Protein 2YV2 (pdb70)

Nearest PDB structures (foldseek):
  2yv2-assembly1_A  TM=1.004E+00  e=3.523E-55  Aeropyrum pernix K1
  1jkj-assembly1_A  TM=9.710E-01  e=5.404E-35  Escherichia coli
  6pfn-assembly2_C  TM=9.730E-01  e=7.163E-35  Francisella tularensis subsp. tularensis SCHU S4
  2nu8-assembly1_A  TM=9.703E-01  e=2.951E-33  Escherichia coli
  2nu7-assembly1_A  TM=9.705E-01  e=4.899E-33  Escherichia coli

Radius of gyration: 18.07 Å; Cα contacts (8 Å, |Δi|>4): 653; chains: 1; bounding box: 33×56×40 Å

B-factor: mean 27.24, std 9.96, range [10.38, 66.57]

CATH classification: 3.40.50.720 (+1 more: 3.40.50.261)

InterPro domains:
  IPR003781 CoA-binding [PF02629] (6-100)
  IPR003781 CoA-binding [SM00881] (4-101)
  IPR005810 Succinyl-CoA ligase, alpha subunit [MF_01988] (1-290)
  IPR005810 Succinyl-CoA ligase, alpha subunit [PIRSF001553] (1-291)
  IPR005810 Succinyl-CoA ligase, alpha subunit [TIGR01019] (4-290)
  IPR005811 ATP-citrate synthase/succinyl-CoA ligase, C-terminal domain [PF00549] (152-273)
  IPR016102 Succinyl-CoA synthetase-like [G3DSA:3.40.50.261] (122-292)
  IPR016102 Succinyl-CoA synthetase-like [SSF52210] (124-288)
  IPR017440 ATP-citrate lyase/succinyl-CoA ligase, active site [PS00399] (238-251)
  IPR033847 ATP-citrate lyase/succinyl-CoA ligase, conserved site [PS01216] (153-182)
  IPR036291 NAD(P)-binding domain superfamily [SSF51735] (1-123)

Foldseek 3Di:
DDFQLAEEEEEPCVDPVNLVVLVLQVVQPAHDAAYEDAPQAPHARPNHHYHNAPLVSCVVPVSHQEYEYPDEQVCQLVNLVRCLVSPRAEYEACYDDHPPVSQVVSLVVSVVSNHFYADYNWQAKDAQPGGTRGNDRNPLADHAAEEEEEQDRVLLSVLRSLLVVVVHHYGMYGHRYNDLDGTQALQNVLLVSQPDPRHQEYEYEEEAHDCRLLVNLVCLLVVSHPHAYEYEYPDVVRDPVVSVVSNVVSVHHYDPDSNCRNVVVVVSD

Organism: Aeropyrum pernix (strain ATCC 700893 / DSM 11879 / JCM 9820 / NBRC 100138 / K1) (NCBI:txid272557)

Sequence (269 aa):
LVDSETRVLVQGITGREGSFHAKAMLEYGTKVVAGVTPGKGGSEVHGVPVYDSVKEALAEHPEINTSIVFVPAPFAPDAVYEAVDAGIRLVVVITEGIPVHDTMRFVNYARQKGATIIGPNCPGAITPGQAKVGIMPGHIFKEGGVAVVSRSGTLTYEISYMLTRQGIGQSTVIGIGGDPIVGLSFTEALKLFQEDPQTEALVLIGEIGGDMEERAAEMIKKGEFTKPVIAYIAGRTGTYEGKVKALREAGVEVAETPFEVPELVRKAL

Solvent-accessible surface area: 11659 Å² total; per-residue (Å²): 90,4,65,63,131,6,62,0,0,0,4,11,0,48,32,224,109,0,23,132,28,0,95,25,0,63,130,64,39,3,105,11,25,0,0,5,24,108,71,105,34,79,45,119,20,94,52,4,40,2,22,58,24,0,163,80,0,34,88,118,35,107,81,11,56,4,0,0,0,16,22,85,22,112,128,0,19,101,10,0,63,61,0,9,99,37,46,5,164,10,0,0,0,20,15,127,56,8,80,58,123,41,1,64,118,0,8,80,52,1,134,125,112,53,12,39,5,0,0,0,43,8,10,0,0,0,8,2,54,74,2,7,0,0,52,0,49,18,149,15,14,87,91,21,20,1,0,0,1,1,27,15,29,94,18,0,62,89,0,0,91,34,0,27,168,96,47,12,6,0,2,14,0,2,0,0,2,31,23,105,60,17,7,11,22,2,26,57,0,1,105,76,10,42,139,36,132,75,2,111,0,1,0,0,0,0,46,96,29,52,53,28,0,30,138,0,0,92,9,20,96,145,46,70,6,103,44,54,10,0,0,25,2,25,52,196,131,16,74,28,124,26,0,14,151,15,0,114,112,17,66,6,101,15,1,74,40,18,160,71,0,11,87,33,0,104,162,39,101

Structure (mmCIF, N/CA/C/O backbone):
data_2YV2
#
_entry.id   2YV2
#
_cell.length_a   59.542
_cell.length_b   137.183
_cell.length_c   74.867
_cell.angle_alpha   90.00
_cell.angle_beta   90.00
_cell.angle_gamma   90.00
#
_symmetry.space_group_name_H-M   'C 2 2 21'
#
loop_
_entity.id
_entity.type
_entity.pdbx_description
1 polymer 'Succinyl-CoA synthetase alpha chain'
2 water water
#
loop_
_atom_site.group_PDB
_atom_site.id
_atom_site.type_symbol
_atom_site.label_atom_id
_atom_site.label_alt_id
_atom_site.label_comp_id
_atom_site.label_asym_id
_atom_site.label_entity_id
_atom_site.label_seq_id
_atom_site.pdbx_PDB_ins_code
_atom_site.Cartn_x
_atom_site.Cartn_y
_atom_site.Cartn_z
_atom_site.occupancy
_atom_site.B_iso_or_equiv
_atom_site.auth_seq_id
_atom_site.auth_comp_id
_atom_site.auth_asym_id
_atom_site.auth_atom_id
_atom_site.pdbx_PDB_model_num
ATOM 1 N N . LEU A 1 9 ? 2.187 40.971 31.814 1.00 42.72 9 LEU A N 1
ATOM 2 C CA . LEU A 1 9 ? 2.718 39.804 31.050 1.00 41.41 9 LEU A CA 1
ATOM 3 C C . LEU A 1 9 ? 2.916 38.607 31.988 1.00 40.86 9 LEU A C 1
ATOM 4 O O . LEU A 1 9 ? 2.958 37.455 31.540 1.00 40.48 9 LEU A O 1
ATOM 9 N N . VAL A 1 10 ? 3.027 38.892 33.286 1.00 36.51 10 VAL A N 1
ATOM 10 C CA . VAL A 1 10 ? 3.253 37.867 34.303 1.00 32.03 10 VAL A CA 1
ATOM 11 C C . VAL A 1 10 ? 2.200 37.908 35.425 1.00 30.14 10 VAL A C 1
ATOM 12 O O . VAL A 1 10 ? 2.036 38.930 36.093 1.00 26.53 10 VAL A O 1
ATOM 16 N N . ASP A 1 11 ? 1.486 36.797 35.618 1.00 25.56 11 ASP A N 1
ATOM 17 C CA . ASP A 1 11 ? 0.449 36.726 36.646 1.00 24.75 11 ASP A CA 1
ATOM 18 C C . ASP A 1 11 ? 0.119 35.295 37.059 1.00 23.04 11 ASP A C 1
ATOM 19 O O . ASP A 1 11 ? 0.914 34.380 36.849 1.00 21.26 11 ASP A O 1
ATOM 24 N N . SER A 1 12 ? -1.065 35.104 37.633 1.00 22.32 12 SER A N 1
ATOM 25 C CA . SER A 1 12 ? -1.482 33.783 38.098 1.00 23.10 12 SER A CA 1
ATOM 26 C C . SER A 1 12 ? -1.711 32.760 36.988 1.00 21.67 12 SER A C 1
ATOM 27 O O . SER A 1 12 ? -1.767 31.566 37.262 1.00 20.45 12 SER A O 1
ATOM 30 N N . GLU A 1 13 ? -1.864 33.223 35.751 1.00 20.61 13 GLU A N 1
ATOM 31 C CA . GLU A 1 13 ? -2.075 32.308 34.633 1.00 22.98 13 GLU A CA 1
ATOM 32 C C . GLU A 1 13 ? -0.760 31.905 33.982 1.00 22.14 13 GLU A C 1
ATOM 33 O O . GLU A 1 13 ? -0.737 31.126 33.030 1.00 23.57 13 GLU A O 1
ATOM 39 N N . THR A 1 14 ? 0.340 32.432 34.503 1.00 21.33 14 THR A N 1
ATOM 40 C CA . THR A 1 14 ? 1.654 32.110 33.968 1.00 19.33 14 THR A CA 1
ATOM 41 C C . THR A 1 14 ? 1.972 30.624 34.174 1.00 18.94 14 THR A C 1
ATOM 42 O O . THR A 1 14 ? 1.809 30.089 35.269 1.00 19.62 14 THR A O 1
ATOM 46 N N . ARG A 1 15 ? 2.395 29.963 33.102 1.00 17.95 15 ARG A N 1
ATOM 47 C CA . ARG A 1 15 ? 2.762 28.551 33.143 1.00 18.49 15 ARG A CA 1
ATOM 48 C C . ARG A 1 15 ? 4.150 28.468 32.506 1.00 17.91 15 ARG A C 1
ATOM 49 O O . ARG A 1 15 ? 4.300 28.496 31.289 1.00 18.97 15 ARG A O 1
ATOM 57 N N . VAL A 1 16 ? 5.160 28.343 33.355 1.00 19.93 16 VAL A N 1
ATOM 58 C CA . VAL A 1 16 ? 6.559 28.350 32.933 1.00 18.12 16 VAL A CA 1
ATOM 59 C C . VAL A 1 16 ? 7.272 27.067 32.520 1.00 18.92 16 VAL A C 1
ATOM 60 O O . VAL A 1 16 ? 7.160 26.023 33.173 1.00 17.55 16 VAL A O 1
ATOM 64 N N . LEU A 1 17 ? 8.019 27.176 31.424 1.00 18.20 17 LEU A N 1
ATOM 65 C CA . LEU A 1 17 ? 8.863 26.091 30.922 1.00 17.46 17 LEU A CA 1
ATOM 66 C C . LEU A 1 17 ? 10.274 26.639 31.165 1.00 15.82 17 LEU A C 1
ATOM 67 O O . LEU A 1 17 ? 10.564 27.766 30.785 1.00 14.57 17 LEU A O 1
ATOM 72 N N . VAL A 1 18 ? 11.136 25.866 31.808 1.00 14.05 18 VAL A N 1
ATOM 73 C CA . VAL A 1 18 ? 12.494 26.328 32.060 1.00 15.55 18 VAL A CA 1
ATOM 74 C C . VAL A 1 18 ? 13.471 25.629 31.121 1.00 16.24 18 VAL A C 1
ATOM 75 O O . VAL A 1 18 ? 13.681 24.415 31.213 1.00 15.67 18 VAL A O 1
ATOM 79 N N . GLN A 1 19 ? 14.065 26.390 30.209 1.00 16.04 19 GLN A N 1
ATOM 80 C CA . GLN A 1 19 ? 15.039 25.811 29.283 1.00 17.15 19 GLN A CA 1
ATOM 81 C C . GLN A 1 19 ? 16.429 25.883 29.911 1.00 16.76 19 GLN A C 1
ATOM 82 O O . GLN A 1 19 ? 16.946 26.971 30.149 1.00 16.02 19 GLN A O 1
ATOM 88 N N . GLY A 1 20 ? 17.019 24.717 30.176 1.00 17.31 20 GLY A N 1
ATOM 89 C CA . GLY A 1 20 ? 18.327 24.641 30.819 1.00 14.34 20 GLY A CA 1
ATOM 90 C C . GLY A 1 20 ? 18.110 24.351 32.310 1.00 15.94 20 GLY A C 1
ATOM 91 O O . GLY A 1 20 ? 18.892 24.741 33.182 1.00 14.55 20 GLY A O 1
ATOM 92 N N . ILE A 1 21 ? 17.042 23.625 32.595 1.00 15.57 21 ILE A N 1
ATOM 93 C CA . ILE A 1 21 ? 16.662 23.312 33.961 1.00 17.36 21 ILE A CA 1
ATOM 94 C C . ILE A 1 21 ? 17.604 22.435 34.791 1.00 18.92 21 ILE A C 1
ATOM 95 O O . ILE A 1 21 ? 17.676 22.583 36.012 1.00 18.57 21 ILE A O 1
ATOM 100 N N . THR A 1 22 ? 18.324 21.520 34.153 1.00 20.49 22 THR A N 1
ATOM 101 C CA . THR A 1 22 ? 19.226 20.651 34.905 1.00 20.92 22 THR A CA 1
ATOM 102 C C . THR A 1 22 ? 20.516 21.370 35.289 1.00 20.92 22 THR A C 1
ATOM 103 O O . THR A 1 22 ? 21.300 20.870 36.097 1.00 21.86 22 THR A O 1
ATOM 107 N N . GLY A 1 23 ? 20.729 22.549 34.719 1.00 21.14 23 GLY A N 1
ATOM 108 C CA . GLY A 1 23 ? 21.936 23.301 35.019 1.00 20.95 23 GLY A CA 1
ATOM 109 C C . GLY A 1 23 ? 21.903 23.903 36.410 1.00 19.29 23 GLY A C 1
ATOM 110 O O . GLY A 1 23 ? 20.878 23.848 37.083 1.00 18.01 23 GLY A O 1
ATOM 111 N N . ARG A 1 24 ? 23.025 24.477 36.834 1.00 18.03 24 ARG A N 1
ATOM 112 C CA . ARG A 1 24 ? 23.131 25.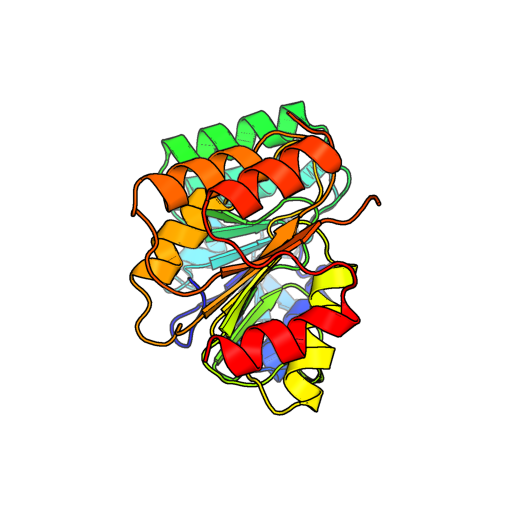090 38.147 1.00 19.97 24 ARG A CA 1
ATOM 113 C C . ARG A 1 24 ? 22.071 26.149 38.355 1.00 20.74 24 ARG A C 1
ATOM 114 O O . ARG A 1 24 ? 21.304 26.079 39.306 1.00 20.75 24 ARG A O 1
ATOM 122 N N . GLU A 1 25 ? 22.039 27.132 37.458 1.00 21.14 25 GLU A N 1
ATOM 123 C CA . GLU A 1 25 ? 21.102 28.244 37.557 1.00 22.15 25 GLU A CA 1
ATOM 124 C C . GLU A 1 25 ? 19.673 27.827 37.247 1.00 20.71 25 GLU A C 1
ATOM 125 O O . GLU A 1 25 ? 18.740 28.217 37.949 1.00 20.04 25 GLU A O 1
ATOM 131 N N . GLY A 1 26 ? 19.513 27.031 36.197 1.00 19.07 26 GLY A N 1
ATOM 132 C CA . GLY A 1 26 ? 18.194 26.567 35.815 1.00 18.08 26 GLY A CA 1
ATOM 133 C C . GLY A 1 26 ? 17.483 25.820 36.930 1.00 18.99 26 GLY A C 1
ATOM 134 O O . GLY A 1 26 ? 16.298 26.048 37.152 1.00 20.88 26 GLY A O 1
ATOM 135 N N . SER A 1 27 ? 18.198 24.936 37.631 1.00 17.44 27 SER A N 1
ATOM 136 C CA . SER A 1 27 ? 17.610 24.160 38.723 1.00 16.82 27 SER A CA 1
ATOM 137 C C . SER A 1 27 ? 17.352 25.005 39.970 1.00 16.69 27 SER A C 1
ATOM 138 O O . SER A 1 27 ? 16.329 24.839 40.635 1.00 18.84 27 SER A O 1
ATOM 141 N N . PHE A 1 28 ? 18.278 25.904 40.283 1.00 15.57 28 PHE A N 1
ATOM 142 C CA . PHE A 1 28 ? 18.138 26.777 41.439 1.00 17.14 28 PHE A CA 1
ATOM 143 C C . PHE A 1 28 ? 16.919 27.678 41.289 1.00 16.92 28 PHE A C 1
ATOM 144 O O . PHE A 1 28 ? 16.076 27.765 42.188 1.00 15.14 28 PHE A O 1
ATOM 152 N N . HIS A 1 29 ? 16.808 28.346 40.149 1.00 16.56 29 HIS A N 1
ATOM 153 C CA . HIS A 1 29 ? 15.683 29.249 39.960 1.00 16.59 29 HIS A CA 1
ATOM 154 C C . HIS A 1 29 ? 14.354 28.559 39.704 1.00 16.09 29 HIS A C 1
ATOM 155 O O . HIS A 1 29 ? 13.295 29.125 39.982 1.00 16.98 29 HIS A O 1
ATOM 162 N N . ALA A 1 30 ? 14.398 27.331 39.198 1.00 16.81 30 ALA A N 1
ATOM 163 C CA . ALA A 1 30 ? 13.162 26.593 38.995 1.00 17.73 30 ALA A CA 1
ATOM 164 C C . ALA A 1 30 ? 12.616 26.405 40.415 1.00 17.63 30 ALA A C 1
ATOM 165 O O . ALA A 1 30 ? 11.428 26.592 40.668 1.00 16.46 30 ALA A O 1
ATOM 167 N N . LYS A 1 31 ? 13.505 26.057 41.342 1.00 18.56 31 LYS A N 1
ATOM 168 C CA . LYS A 1 31 ? 13.097 25.832 42.721 1.00 19.75 31 LYS A CA 1
ATOM 169 C C . LYS A 1 31 ? 12.630 27.126 43.385 1.00 18.39 31 LYS A C 1
ATOM 170 O O . LYS A 1 31 ? 11.592 27.151 44.052 1.00 16.78 31 LYS A O 1
ATOM 176 N N . ALA A 1 32 ? 13.390 28.202 43.195 1.00 16.44 32 ALA A N 1
ATOM 177 C CA . ALA A 1 32 ? 13.017 29.482 43.783 1.00 17.32 32 ALA A CA 1
ATOM 178 C C . ALA A 1 32 ? 11.680 29.952 43.230 1.00 15.76 32 ALA A C 1
ATOM 179 O O . ALA A 1 32 ? 10.861 30.498 43.969 1.00 17.22 32 ALA A O 1
ATOM 181 N N . MET A 1 33 ? 11.441 29.747 41.936 1.00 15.14 33 MET A N 1
ATOM 182 C CA . MET A 1 33 ? 10.168 30.177 41.367 1.00 13.62 33 MET A CA 1
ATOM 183 C C . MET A 1 33 ? 9.003 29.380 41.938 1.00 14.37 33 MET A C 1
ATOM 184 O O . MET A 1 33 ? 7.948 29.948 42.232 1.00 15.64 33 MET A O 1
ATOM 189 N N . LEU A 1 34 ? 9.194 28.071 42.097 1.00 13.32 34 LEU A N 1
ATOM 190 C CA . LEU A 1 34 ? 8.170 27.206 42.674 1.00 15.69 34 LEU A CA 1
ATOM 191 C C . LEU A 1 34 ? 7.831 27.659 44.092 1.00 15.81 34 LEU A C 1
ATOM 192 O O . LEU A 1 34 ? 6.666 27.816 44.440 1.00 18.65 34 LEU A O 1
ATOM 197 N N . GLU A 1 35 ? 8.860 27.871 44.905 1.00 17.68 35 GLU A N 1
ATOM 198 C CA . GLU A 1 35 ? 8.677 28.294 46.289 1.00 18.17 35 GLU A CA 1
ATOM 199 C C . GLU A 1 35 ? 7.981 29.648 46.403 1.00 19.09 35 GLU A C 1
ATOM 200 O O . GLU A 1 35 ? 7.354 29.943 47.428 1.00 17.88 35 GLU A O 1
ATOM 206 N N . TYR A 1 36 ? 8.081 30.458 45.349 1.00 19.10 36 TYR A N 1
ATOM 207 C CA . TYR A 1 36 ? 7.463 31.784 45.328 1.00 17.18 36 TYR A CA 1
ATOM 208 C C . TYR A 1 36 ? 5.994 31.659 44.957 1.00 18.96 36 TYR A C 1
ATOM 209 O O . TYR A 1 36 ? 5.187 32.521 45.297 1.00 19.24 36 TYR A O 1
ATOM 218 N N . GLY A 1 37 ? 5.652 30.585 44.252 1.00 18.11 37 GLY A N 1
ATOM 219 C CA . GLY A 1 37 ? 4.274 30.387 43.858 1.00 19.10 37 GLY A CA 1
ATOM 220 C C . GLY A 1 37 ? 4.080 30.377 42.352 1.00 19.12 37 GLY A C 1
ATOM 221 O O . GLY A 1 37 ? 2.951 30.321 41.871 1.00 17.81 37 GLY A O 1
ATOM 222 N N . THR A 1 38 ? 5.181 30.447 41.608 1.00 18.11 38 THR A N 1
ATOM 223 C CA . THR A 1 38 ? 5.115 30.430 40.151 1.00 17.89 38 THR A CA 1
ATOM 224 C C . THR A 1 38 ? 4.843 28.994 39.722 1.00 17.12 38 THR A C 1
ATOM 225 O O . THR A 1 38 ? 5.401 28.061 40.294 1.00 19.12 38 THR A O 1
ATOM 229 N N . LYS A 1 39 ? 3.978 28.809 38.731 1.00 18.58 39 LYS A N 1
ATOM 230 C CA . LYS A 1 39 ? 3.685 27.457 38.260 1.00 18.71 39 LYS A CA 1
ATOM 231 C C . LYS A 1 39 ? 4.719 27.057 37.197 1.00 20.05 39 LYS A C 1
ATOM 232 O O . LYS A 1 39 ? 4.581 27.391 36.006 1.00 18.69 39 LYS A O 1
ATOM 238 N N . VAL A 1 40 ? 5.766 26.370 37.641 1.00 18.18 40 VAL A N 1
ATOM 239 C CA . VAL A 1 40 ? 6.795 25.875 36.741 1.00 18.30 40 VAL A CA 1
ATOM 240 C C . VAL A 1 40 ? 6.301 24.455 36.434 1.00 18.99 40 VAL A C 1
ATOM 241 O O . VAL A 1 40 ? 6.311 23.593 37.303 1.00 18.29 40 VAL A O 1
ATOM 245 N N . VAL A 1 41 ? 5.853 24.220 35.207 1.00 20.68 41 VAL A N 1
ATOM 246 C CA . VAL A 1 41 ? 5.309 22.919 34.844 1.00 20.69 41 VAL A CA 1
ATOM 247 C C . VAL A 1 41 ? 6.252 21.951 34.139 1.00 22.88 41 VAL A C 1
ATOM 248 O O . VAL A 1 41 ? 5.984 20.754 34.100 1.00 24.21 41 VAL A O 1
ATOM 252 N N . ALA A 1 42 ? 7.348 22.450 33.582 1.00 23.35 42 ALA A N 1
ATOM 253 C CA . ALA A 1 42 ? 8.290 21.569 32.897 1.00 23.38 42 ALA A CA 1
ATOM 254 C C . ALA A 1 42 ? 9.603 22.267 32.587 1.00 22.66 42 ALA A C 1
ATOM 255 O O . ALA A 1 42 ? 9.722 23.486 32.728 1.00 21.56 42 ALA A O 1
ATOM 257 N N . GLY A 1 43 ? 10.581 21.473 32.165 1.00 22.44 43 GLY A N 1
ATOM 258 C CA . GLY A 1 43 ? 11.886 21.993 31.813 1.00 22.33 43 GLY A CA 1
ATOM 259 C C . GLY A 1 43 ? 12.470 21.238 30.632 1.00 24.98 43 GLY A C 1
ATOM 260 O O . GLY A 1 43 ? 12.041 20.117 30.313 1.00 22.54 43 GLY A O 1
ATOM 261 N N . VAL A 1 44 ? 13.450 21.848 29.973 1.00 24.24 44 VAL A N 1
ATOM 262 C CA . VAL A 1 44 ? 14.089 21.215 28.827 1.00 23.76 44 VAL A CA 1
ATOM 263 C C . VAL A 1 44 ? 15.611 21.235 28.921 1.00 24.81 44 VAL A C 1
ATOM 264 O O . VAL A 1 44 ? 16.210 22.243 29.277 1.00 25.99 44 VAL A O 1
ATOM 268 N N . THR A 1 45 ? 16.218 20.098 28.609 1.00 26.21 45 THR A N 1
ATOM 269 C CA . THR A 1 45 ? 17.669 19.944 28.572 1.00 26.52 45 THR A CA 1
ATOM 270 C C . THR A 1 45 ? 17.921 18.740 27.671 1.00 27.24 45 THR A C 1
ATOM 271 O O . THR A 1 45 ? 17.670 17.599 28.063 1.00 26.37 45 THR A O 1
ATOM 275 N N . PRO A 1 46 ? 18.396 18.979 26.438 1.00 27.99 46 PRO A N 1
ATOM 276 C CA . PRO A 1 46 ? 18.655 17.859 25.527 1.00 28.82 46 PRO A CA 1
ATOM 277 C C . PRO A 1 46 ? 19.473 16.749 26.187 1.00 28.79 46 PRO A C 1
ATOM 278 O O . PRO A 1 46 ? 20.534 17.006 26.756 1.00 29.39 46 PRO A O 1
ATOM 282 N N . GLY A 1 47 ? 18.960 15.524 26.127 1.00 26.82 47 GLY A N 1
ATOM 283 C CA . GLY A 1 47 ? 19.671 14.405 26.712 1.00 28.57 47 GLY A CA 1
ATOM 284 C C . GLY A 1 47 ? 19.260 14.049 28.126 1.00 29.70 47 GLY A C 1
ATOM 285 O O . GLY A 1 47 ? 19.691 13.024 28.658 1.00 29.19 47 GLY A O 1
ATOM 286 N N . LYS A 1 48 ? 18.429 14.885 28.743 1.00 30.19 48 LYS A N 1
ATOM 287 C CA . LYS A 1 48 ? 17.976 14.631 30.109 1.00 29.65 48 LYS A CA 1
ATOM 288 C C . LYS A 1 48 ? 16.494 14.280 30.157 1.00 29.94 48 LYS A C 1
ATOM 289 O O . LYS A 1 48 ? 15.918 14.156 31.239 1.00 30.22 48 LYS A O 1
ATOM 295 N N . GLY A 1 49 ? 15.877 14.133 28.987 1.00 28.48 49 GLY A N 1
ATOM 296 C CA . GLY A 1 49 ? 14.468 13.798 28.934 1.00 27.87 49 GLY A CA 1
ATOM 297 C C . GLY A 1 49 ? 14.131 12.597 29.795 1.00 27.99 49 GLY A C 1
ATOM 298 O O . GLY A 1 49 ? 14.872 11.614 29.822 1.00 29.39 49 GLY A O 1
ATOM 299 N N . GLY A 1 50 ? 13.011 12.675 30.505 1.00 28.23 50 GLY A N 1
ATOM 300 C CA . GLY A 1 50 ? 12.606 11.581 31.362 1.00 27.71 50 GLY A CA 1
ATOM 301 C C . GLY A 1 50 ? 13.078 11.790 32.784 1.00 30.00 50 GLY A C 1
ATOM 302 O O . GLY A 1 50 ? 12.626 11.106 33.696 1.00 29.95 50 GLY A O 1
ATOM 303 N N . SER A 1 51 ? 13.996 12.732 32.982 1.00 31.27 51 SER A N 1
ATOM 304 C CA . SER A 1 51 ? 14.494 13.008 34.322 1.00 32.18 51 SER A CA 1
ATOM 305 C C . SER A 1 51 ? 13.555 13.974 35.029 1.00 31.66 51 SER A C 1
ATOM 306 O O . SER A 1 51 ? 12.483 14.297 34.525 1.00 31.72 51 SER A O 1
ATOM 309 N N . GLU A 1 52 ? 13.968 14.444 36.196 1.00 31.63 52 GLU A N 1
ATOM 310 C CA . GLU A 1 52 ? 13.143 15.342 36.976 1.00 31.97 52 GLU A CA 1
ATOM 311 C C . GLU A 1 52 ? 14.022 16.205 37.873 1.00 30.87 52 GLU A C 1
ATOM 312 O O . GLU A 1 52 ? 14.991 15.719 38.451 1.00 28.87 52 GLU A O 1
ATOM 318 N N . VAL A 1 53 ? 13.684 17.490 37.967 1.00 29.02 53 VAL A N 1
ATOM 319 C CA . VAL A 1 53 ? 14.428 18.431 38.798 1.00 26.77 53 VAL A CA 1
ATOM 320 C C . VAL A 1 53 ? 13.450 19.086 39.774 1.00 26.69 53 VAL A C 1
ATOM 321 O O . VAL A 1 53 ? 12.505 19.753 39.357 1.00 26.02 53 VAL A O 1
ATOM 325 N N . HIS A 1 54 ? 13.679 18.880 41.068 1.00 26.30 54 HIS A N 1
ATOM 326 C CA . HIS A 1 54 ? 12.818 19.429 42.115 1.00 28.04 54 HIS A CA 1
ATOM 327 C C . HIS A 1 54 ? 11.335 19.173 41.835 1.00 28.04 54 HIS A C 1
ATOM 328 O O . HIS A 1 54 ? 10.485 20.024 42.110 1.00 28.47 54 HIS A O 1
ATOM 335 N N . GLY A 1 55 ? 11.036 18.000 41.282 1.00 27.46 55 GLY A N 1
ATOM 336 C CA . GLY A 1 55 ? 9.661 17.644 40.974 1.00 25.46 55 GLY A CA 1
ATOM 337 C C . GLY A 1 55 ? 9.188 18.049 39.590 1.00 25.73 55 GLY A C 1
ATOM 338 O O . GLY A 1 55 ? 8.117 17.627 39.146 1.00 25.17 55 GLY A O 1
ATOM 339 N N . VAL A 1 56 ? 9.975 18.873 38.903 1.00 24.24 56 VAL A N 1
ATOM 340 C CA . VAL A 1 56 ? 9.615 19.334 37.569 1.00 22.88 56 VAL A CA 1
ATOM 341 C C . VAL A 1 56 ? 10.082 18.334 36.501 1.00 22.95 56 VAL A C 1
ATOM 342 O O . VAL A 1 56 ? 11.254 17.951 36.456 1.00 21.70 56 VAL A O 1
ATOM 346 N N . PRO A 1 57 ? 9.166 17.896 35.629 1.00 22.61 57 PRO A N 1
ATOM 347 C CA . PRO A 1 57 ? 9.548 16.936 34.586 1.00 23.25 57 PRO A CA 1
ATOM 348 C C . PRO A 1 57 ? 10.441 17.561 33.518 1.00 23.10 57 PRO A C 1
ATOM 349 O O . PRO A 1 57 ? 10.200 18.684 33.078 1.00 22.28 57 PRO A O 1
ATOM 353 N N . VAL A 1 58 ? 11.472 16.823 33.117 1.00 21.99 58 VAL A N 1
ATOM 354 C CA . VAL A 1 58 ? 12.426 17.291 32.119 1.00 23.08 58 VAL A CA 1
ATOM 355 C C . VAL A 1 58 ? 12.222 16.604 30.769 1.00 24.35 58 VAL A C 1
ATOM 356 O O . VAL A 1 58 ? 11.988 15.394 30.700 1.00 27.75 58 VAL A O 1
ATOM 360 N N . TYR A 1 59 ? 12.319 17.386 29.700 1.00 24.41 59 TYR A N 1
ATOM 361 C CA . TYR A 1 59 ? 12.145 16.892 28.340 1.00 25.08 59 TYR A CA 1
ATOM 362 C C . TYR A 1 59 ? 13.359 17.225 27.469 1.00 26.39 59 TYR A C 1
ATOM 363 O O . TYR A 1 59 ? 14.051 18.216 27.707 1.00 26.79 59 TYR A O 1
ATOM 372 N N . ASP A 1 60 ? 13.608 16.408 26.449 1.00 26.79 60 ASP A N 1
ATOM 373 C CA . ASP A 1 60 ? 14.742 16.642 25.562 1.00 25.95 60 ASP A CA 1
ATOM 374 C C . ASP A 1 60 ? 14.508 17.826 24.619 1.00 24.96 60 ASP A C 1
ATOM 375 O O . ASP A 1 60 ? 15.451 18.328 24.008 1.00 23.67 60 ASP A O 1
ATOM 380 N N . SER A 1 61 ? 13.259 18.265 24.490 1.00 22.82 61 SER A N 1
ATOM 381 C CA . SER A 1 61 ? 12.949 19.391 23.604 1.00 22.93 61 SER A CA 1
ATOM 382 C C . SER A 1 61 ? 11.698 20.143 24.042 1.00 22.81 61 SER A C 1
ATOM 383 O O . SER A 1 61 ? 10.865 19.616 24.774 1.00 24.77 61 SER A O 1
ATOM 386 N N . VAL A 1 62 ? 11.568 21.379 23.579 1.00 22.87 62 VAL A N 1
ATOM 387 C CA . VAL A 1 62 ? 10.407 22.192 23.911 1.00 24.41 62 VAL A CA 1
ATOM 388 C C . VAL A 1 62 ? 9.146 21.523 23.360 1.00 26.72 62 VAL A C 1
ATOM 389 O O . VAL A 1 62 ? 8.113 21.465 24.030 1.00 26.48 62 VAL A O 1
ATOM 393 N N . LYS A 1 63 ? 9.250 21.016 22.135 1.00 28.54 63 LYS A N 1
ATOM 394 C CA . LYS A 1 63 ? 8.144 20.333 21.471 1.00 30.12 63 LYS A CA 1
ATOM 395 C C . LYS A 1 63 ? 7.544 19.251 22.373 1.00 28.63 63 LYS A C 1
ATOM 396 O O . LYS A 1 63 ? 6.333 19.221 22.596 1.00 28.51 63 LYS A O 1
ATOM 402 N N . GLU A 1 64 ? 8.396 18.376 22.899 1.00 27.69 64 GLU A N 1
ATOM 403 C CA . GLU A 1 64 ? 7.936 17.288 23.761 1.00 27.14 64 GLU A CA 1
ATOM 404 C C . GLU A 1 64 ? 7.321 17.797 25.061 1.00 26.35 64 GLU A C 1
ATOM 405 O O . GLU A 1 64 ? 6.337 17.242 25.542 1.00 25.53 64 GLU A O 1
ATOM 411 N N . ALA A 1 65 ? 7.901 18.853 25.622 1.00 24.88 65 ALA A N 1
ATOM 412 C CA . ALA A 1 65 ? 7.380 19.451 26.845 1.00 24.10 65 ALA A CA 1
ATOM 413 C C . ALA A 1 65 ? 5.934 19.903 26.601 1.00 23.74 65 ALA A C 1
ATOM 414 O O . ALA A 1 65 ? 5.035 19.604 27.392 1.00 23.68 65 ALA A O 1
ATOM 416 N N . LEU A 1 66 ? 5.724 20.620 25.500 1.00 24.71 66 LEU A N 1
ATOM 417 C CA . LEU A 1 66 ? 4.405 21.128 25.138 1.00 28.24 66 LEU A CA 1
ATOM 418 C C . LEU A 1 66 ? 3.377 20.036 24.847 1.00 30.20 66 LEU A C 1
ATOM 419 O O . LEU A 1 66 ? 2.191 20.200 25.139 1.00 30.46 66 LEU A O 1
ATOM 424 N N . ALA A 1 67 ? 3.826 18.925 24.271 1.00 31.03 67 ALA A N 1
ATOM 425 C CA . ALA A 1 67 ? 2.916 17.825 23.968 1.00 31.62 67 ALA A CA 1
ATOM 426 C C . ALA A 1 67 ? 2.301 17.326 25.270 1.00 32.10 67 ALA A C 1
ATOM 427 O O . ALA A 1 67 ? 1.095 17.087 25.351 1.00 32.75 67 ALA A O 1
ATOM 429 N N . GLU A 1 68 ? 3.138 17.196 26.294 1.00 32.90 68 GLU A N 1
ATOM 430 C CA . GLU A 1 68 ? 2.700 16.709 27.598 1.00 32.91 68 GLU A CA 1
ATOM 431 C C . GLU A 1 68 ? 2.170 17.815 28.518 1.00 31.86 68 GLU A C 1
ATOM 432 O O . GLU A 1 68 ? 1.503 17.531 29.512 1.00 33.07 68 GLU A O 1
ATOM 438 N N . HIS A 1 69 ? 2.453 19.071 28.177 1.00 30.79 69 HIS A N 1
ATOM 439 C CA . HIS A 1 69 ? 2.011 20.220 28.976 1.00 28.01 69 HIS A CA 1
ATOM 440 C C . HIS A 1 69 ? 1.632 21.389 28.075 1.00 26.56 69 HIS A C 1
ATOM 441 O O . HIS A 1 69 ? 2.331 22.393 28.022 1.00 27.15 69 HIS A O 1
ATOM 448 N N . PRO A 1 70 ? 0.506 21.277 27.359 1.00 26.29 70 PRO A N 1
ATOM 449 C CA . PRO A 1 70 ? 0.078 22.355 26.466 1.00 25.11 70 PRO A CA 1
ATOM 450 C C . PRO A 1 70 ? -0.286 23.692 27.128 1.00 24.51 70 PRO A C 1
ATOM 451 O O . PRO A 1 70 ? -0.429 24.688 26.433 1.00 23.03 70 PRO A O 1
ATOM 455 N N . GLU A 1 71 ? -0.443 23.729 28.450 1.00 23.63 71 GLU A N 1
ATOM 456 C CA . GLU A 1 71 ? -0.797 24.993 29.101 1.00 24.08 71 GLU A CA 1
ATOM 457 C C . GLU A 1 71 ? 0.401 25.955 29.197 1.00 24.69 71 GLU A C 1
ATOM 458 O O . GLU A 1 71 ? 0.242 27.123 29.561 1.00 24.29 71 GLU A O 1
ATOM 464 N N . ILE A 1 72 ? 1.595 25.468 28.870 1.00 23.03 72 ILE A N 1
ATOM 465 C CA . ILE A 1 72 ? 2.786 26.308 28.915 1.00 20.80 72 ILE A CA 1
ATOM 466 C C . ILE A 1 72 ? 2.603 27.543 28.039 1.00 20.48 72 ILE A C 1
ATOM 467 O O . ILE A 1 72 ? 2.228 27.431 26.872 1.00 21.63 72 ILE A O 1
ATOM 472 N N . ASN A 1 73 ? 2.856 28.722 28.599 1.00 17.64 73 ASN A N 1
ATOM 473 C CA . ASN A 1 73 ? 2.730 29.951 27.820 1.00 18.13 73 ASN A CA 1
ATOM 474 C C . ASN A 1 73 ? 3.959 30.836 27.993 1.00 17.50 73 ASN A C 1
ATOM 475 O O . ASN A 1 73 ? 4.070 31.886 27.374 1.00 18.02 73 ASN A O 1
ATOM 480 N N . THR A 1 74 ? 4.893 30.401 28.828 1.00 17.53 74 THR A N 1
ATOM 481 C CA . THR A 1 74 ? 6.067 31.211 29.098 1.00 17.75 74 THR A CA 1
ATOM 482 C C . THR A 1 74 ? 7.310 30.372 29.269 1.00 17.47 74 THR A C 1
ATOM 483 O O . THR A 1 74 ? 7.277 29.310 29.886 1.00 14.84 74 THR A O 1
ATOM 487 N N . SER A 1 75 ? 8.414 30.860 28.720 1.00 17.80 75 SER A N 1
ATOM 488 C CA . SER A 1 75 ? 9.672 30.145 28.841 1.00 17.21 75 SER A CA 1
ATOM 489 C C . SER A 1 75 ? 10.748 31.071 29.396 1.00 17.43 75 SER A C 1
ATOM 490 O O . SER A 1 75 ? 10.745 32.273 29.103 1.00 18.03 75 SER A O 1
ATOM 493 N N . ILE A 1 76 ? 11.649 30.520 30.208 1.00 13.93 76 ILE A N 1
ATOM 494 C CA . ILE A 1 76 ? 12.755 31.302 30.750 1.00 14.53 76 ILE A CA 1
ATOM 495 C C . ILE A 1 76 ? 14.011 30.533 30.379 1.00 14.81 76 ILE A C 1
ATOM 496 O O . ILE A 1 76 ? 14.082 29.315 30.565 1.00 13.51 76 ILE A O 1
ATOM 501 N N . VAL A 1 77 ? 14.985 31.244 29.812 1.00 14.90 77 VAL A N 1
ATOM 502 C CA . VAL A 1 77 ? 16.219 30.630 29.332 1.00 15.78 77 VAL A CA 1
ATOM 503 C C . VAL A 1 77 ? 17.452 30.781 30.236 1.00 18.13 77 VAL A C 1
ATOM 504 O O . VAL A 1 77 ? 17.913 31.892 30.493 1.00 18.26 77 VAL A O 1
ATOM 508 N N . PHE A 1 78 ? 17.968 29.648 30.711 1.00 18.88 78 PHE A N 1
ATOM 509 C CA . PHE A 1 78 ? 19.149 29.579 31.577 1.00 19.85 78 PHE A CA 1
ATOM 510 C C . PHE A 1 78 ? 20.145 28.693 30.836 1.00 24.30 78 PHE A C 1
ATOM 511 O O . PHE A 1 78 ? 20.616 27.680 31.352 1.00 27.85 78 PHE A O 1
ATOM 519 N N . VAL A 1 79 ? 20.436 29.069 29.604 1.00 26.65 79 VAL A N 1
ATOM 520 C CA . VAL A 1 79 ? 21.339 28.301 28.772 1.00 27.73 79 VAL A CA 1
ATOM 521 C C . VAL A 1 79 ? 22.575 29.136 28.485 1.00 26.86 79 VAL A C 1
ATOM 522 O O . VAL A 1 79 ? 22.476 30.350 28.305 1.00 26.52 79 VAL A O 1
ATOM 526 N N . PRO A 1 80 ? 23.762 28.502 28.476 1.00 26.52 80 PRO A N 1
ATOM 527 C CA . PRO A 1 80 ? 24.994 29.247 28.201 1.00 26.09 80 PRO A CA 1
ATOM 528 C C . PRO A 1 80 ? 24.848 29.951 26.857 1.00 26.04 80 PRO A C 1
ATOM 529 O O . PRO A 1 80 ? 24.140 29.462 25.973 1.00 23.88 80 PRO A O 1
ATOM 533 N N . ALA A 1 81 ? 25.507 31.100 26.733 1.00 25.51 81 ALA A N 1
ATOM 534 C CA . ALA A 1 81 ? 25.456 31.942 25.541 1.00 24.42 81 ALA A CA 1
ATOM 535 C C . ALA A 1 81 ? 25.540 31.247 24.185 1.00 24.01 81 ALA A C 1
ATOM 536 O O . ALA A 1 81 ? 24.747 31.536 23.289 1.00 24.82 81 ALA A O 1
ATOM 538 N N . PRO A 1 82 ? 26.497 30.323 24.008 1.00 24.21 82 PRO A N 1
ATOM 539 C CA . PRO A 1 82 ? 26.589 29.660 22.704 1.00 23.25 82 PRO A CA 1
ATOM 540 C C . PRO A 1 82 ? 25.297 28.963 22.283 1.00 24.33 82 PRO A C 1
ATOM 541 O O . PRO A 1 82 ? 25.002 28.860 21.090 1.00 22.30 82 PRO A O 1
ATOM 545 N N . PHE A 1 83 ? 24.524 28.506 23.267 1.00 21.64 83 PHE A N 1
ATOM 546 C CA . PHE A 1 83 ? 23.283 27.786 23.001 1.00 22.29 83 PHE A CA 1
ATOM 547 C C . PHE A 1 83 ? 22.016 28.599 23.209 1.00 20.05 83 PHE A C 1
ATOM 548 O O . PHE A 1 83 ? 20.925 28.143 22.872 1.00 21.50 83 PHE A O 1
ATOM 556 N N . ALA A 1 84 ? 22.152 29.800 23.755 1.00 17.96 84 ALA A N 1
ATOM 557 C CA . ALA A 1 84 ? 20.982 30.623 24.029 1.00 16.59 84 ALA A CA 1
ATOM 558 C C . ALA A 1 84 ? 20.142 30.954 22.799 1.00 17.76 84 ALA A C 1
ATOM 559 O O . ALA A 1 84 ? 18.913 30.853 22.845 1.00 16.01 84 ALA A O 1
ATOM 561 N N . PRO A 1 85 ? 20.784 31.380 21.691 1.00 17.71 85 PRO A N 1
ATOM 562 C CA . PRO A 1 85 ? 19.999 31.704 20.494 1.00 18.25 85 PRO A CA 1
ATOM 563 C C . PRO A 1 85 ? 19.130 30.535 20.034 1.00 18.46 85 PRO A C 1
ATOM 564 O O . PRO A 1 85 ? 17.947 30.709 19.750 1.00 21.13 85 PRO A O 1
ATOM 568 N N . ASP A 1 86 ? 19.710 29.343 19.974 1.00 19.62 86 ASP A N 1
ATOM 569 C CA . ASP A 1 86 ? 18.960 28.160 19.566 1.00 20.55 86 ASP A CA 1
ATOM 570 C C . ASP A 1 86 ? 17.770 27.912 20.494 1.00 20.07 86 ASP A C 1
ATOM 571 O O . ASP A 1 86 ? 16.683 27.550 20.042 1.00 20.08 86 ASP A O 1
ATOM 576 N N . ALA A 1 87 ? 17.983 28.107 21.794 1.00 17.84 87 ALA A N 1
ATOM 577 C CA . ALA A 1 87 ? 16.921 27.901 22.769 1.00 16.85 87 ALA A CA 1
ATOM 578 C C . ALA A 1 87 ? 15.783 28.871 22.476 1.00 16.66 87 ALA A C 1
ATOM 579 O O . ALA A 1 87 ? 14.605 28.511 22.588 1.00 17.58 87 ALA A O 1
ATOM 581 N N . VAL A 1 88 ? 16.127 30.099 22.093 1.00 15.79 88 VAL A N 1
ATOM 582 C CA . VAL A 1 88 ? 15.097 31.082 21.776 1.00 16.96 88 VAL A CA 1
ATOM 583 C C . VAL A 1 88 ? 14.305 30.663 20.522 1.00 18.24 88 VAL A C 1
ATOM 584 O O . VAL A 1 88 ? 13.075 30.767 20.485 1.00 17.20 88 VAL A O 1
ATOM 588 N N . TYR A 1 89 ? 15.007 30.200 19.492 1.00 18.81 89 TYR A N 1
ATOM 589 C CA . TYR A 1 89 ? 14.327 29.785 18.270 1.00 18.52 89 TYR A CA 1
ATOM 590 C C . TYR A 1 89 ? 13.420 28.593 18.528 1.00 18.99 89 TYR A C 1
ATOM 591 O O . TYR A 1 89 ? 12.313 28.532 18.001 1.00 18.95 89 TYR A O 1
ATOM 600 N N . GLU A 1 90 ? 13.889 27.647 19.337 1.00 19.42 90 GLU A N 1
ATOM 601 C CA . GLU A 1 90 ? 13.096 26.467 19.637 1.00 18.32 90 GLU A CA 1
ATOM 602 C C . GLU A 1 90 ? 11.777 26.841 20.330 1.00 19.99 90 GLU A C 1
ATOM 603 O O . GLU A 1 90 ? 10.722 26.286 19.998 1.00 17.05 90 GLU A O 1
ATOM 609 N N . ALA A 1 91 ? 11.839 27.782 21.279 1.00 17.85 91 ALA A N 1
ATOM 610 C CA . ALA A 1 91 ? 10.652 28.237 22.011 1.00 18.31 91 ALA A CA 1
ATOM 611 C C . ALA A 1 91 ? 9.665 28.975 21.103 1.00 18.61 91 ALA A C 1
ATOM 612 O O . ALA A 1 91 ? 8.477 28.651 21.063 1.00 18.69 91 ALA A O 1
ATOM 614 N N . VAL A 1 92 ? 10.159 29.978 20.388 1.00 20.02 92 VAL A N 1
ATOM 615 C CA . VAL A 1 92 ? 9.318 30.751 19.481 1.00 20.41 92 VAL A CA 1
ATOM 616 C C . VAL A 1 92 ? 8.644 29.836 18.449 1.00 21.54 92 VAL A C 1
ATOM 617 O O . VAL A 1 92 ? 7.431 29.913 18.254 1.00 21.28 92 VAL A O 1
ATOM 621 N N . ASP A 1 93 ? 9.425 28.968 17.801 1.00 21.18 93 ASP A N 1
ATOM 622 C CA . ASP A 1 93 ? 8.879 28.055 16.797 1.00 22.91 93 ASP A CA 1
ATOM 623 C C . ASP A 1 93 ? 7.866 27.091 17.389 1.00 23.84 93 ASP A C 1
ATOM 624 O O . ASP A 1 93 ? 7.101 26.473 16.659 1.00 23.75 93 ASP A O 1
ATOM 629 N N . ALA A 1 94 ? 7.862 26.944 18.709 1.00 24.12 94 ALA A N 1
ATOM 630 C CA . ALA A 1 94 ? 6.907 26.038 19.331 1.00 25.02 94 ALA A CA 1
ATOM 631 C C . ALA A 1 94 ? 5.617 26.793 19.661 1.00 24.41 94 ALA A C 1
ATOM 632 O O . ALA A 1 94 ? 4.645 26.198 20.120 1.00 26.23 94 ALA A O 1
ATOM 634 N N . GLY A 1 95 ? 5.608 28.102 19.413 1.00 23.31 95 GLY A N 1
ATOM 635 C CA . GLY A 1 95 ? 4.421 28.899 19.693 1.00 22.55 95 GLY A CA 1
ATOM 636 C C . GLY A 1 95 ? 4.388 29.632 21.034 1.00 22.25 95 GLY A C 1
ATOM 637 O O . GLY A 1 95 ? 3.394 30.290 21.363 1.00 21.76 95 GLY A O 1
ATOM 638 N N . ILE A 1 96 ? 5.457 29.516 21.819 1.00 21.58 96 ILE A N 1
ATOM 639 C CA . ILE A 1 96 ? 5.534 30.201 23.106 1.00 20.59 96 ILE A CA 1
ATOM 640 C C . ILE A 1 96 ? 5.608 31.706 22.825 1.00 21.64 96 ILE A C 1
ATOM 641 O O . ILE A 1 96 ? 6.429 32.157 22.029 1.00 22.26 96 ILE A O 1
ATOM 646 N N . ARG A 1 97 ? 4.737 32.474 23.477 1.00 22.07 97 ARG A N 1
ATOM 647 C CA . ARG A 1 97 ? 4.629 33.919 23.244 1.00 23.50 97 ARG A CA 1
ATOM 648 C C . ARG A 1 97 ? 5.471 34.845 24.107 1.00 20.41 97 ARG A C 1
ATOM 649 O O . ARG A 1 97 ? 5.629 36.014 23.778 1.00 19.00 97 ARG A O 1
ATOM 657 N N . LEU A 1 98 ? 5.975 34.342 25.225 1.00 20.45 98 LEU A N 1
ATOM 658 C CA . LEU A 1 98 ? 6.817 35.147 26.095 1.00 19.01 98 LEU A CA 1
ATOM 659 C C . LEU A 1 98 ? 8.064 34.344 26.440 1.00 17.62 98 LEU A C 1
ATOM 660 O O . LEU A 1 98 ? 7.978 33.269 27.032 1.00 18.14 98 LEU A O 1
ATOM 665 N N . VAL A 1 99 ? 9.222 34.859 26.048 1.00 15.96 99 VAL A N 1
ATOM 666 C CA . VAL A 1 99 ? 10.471 34.185 26.337 1.00 14.13 99 VAL A CA 1
ATOM 667 C C . VAL A 1 99 ? 11.423 35.119 27.074 1.00 16.61 99 VAL A C 1
ATOM 668 O O . VAL A 1 99 ? 11.838 36.165 26.538 1.00 15.99 99 VAL A O 1
ATOM 672 N N . VAL A 1 100 ? 11.755 34.729 28.305 1.00 15.02 100 VAL A N 1
ATOM 673 C CA . VAL A 1 100 ? 12.660 35.492 29.164 1.00 16.82 100 VAL A CA 1
ATOM 674 C C . VAL A 1 100 ? 14.067 34.939 29.005 1.00 16.38 100 VAL A C 1
ATOM 675 O O . VAL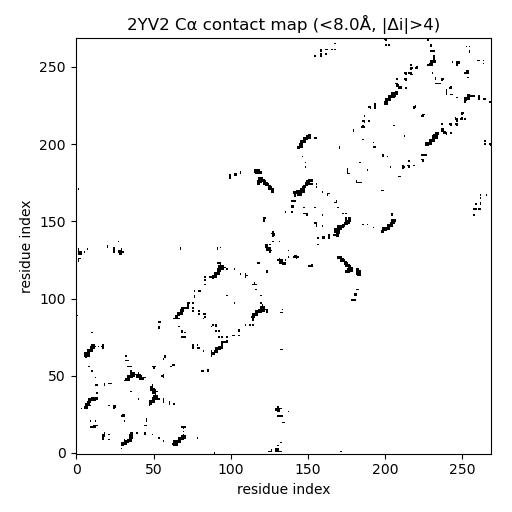 A 1 100 ? 14.313 33.757 29.250 1.00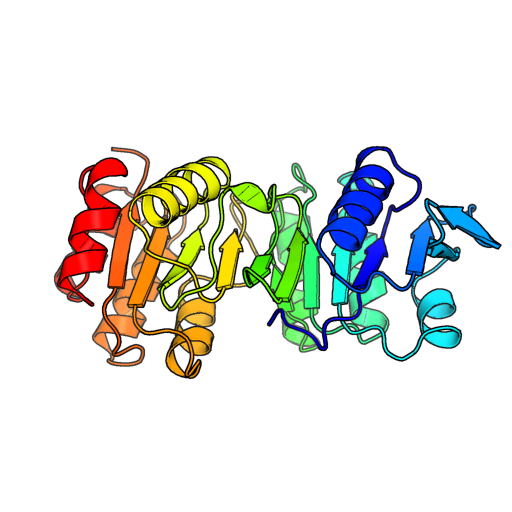 17.74 100 VAL A O 1
ATOM 679 N N . VAL A 1 101 ? 14.993 35.787 28.581 1.00 15.51 101 VAL A N 1
ATOM 680 C CA . VAL A 1 101 ? 16.364 35.337 28.397 1.00 12.86 101 VAL A CA 1
ATOM 681 C C . VAL A 1 101 ? 17.269 35.975 29.440 1.00 13.48 101 VAL A C 1
ATOM 682 O O . VAL A 1 101 ? 17.557 37.179 29.396 1.00 12.03 101 VAL A O 1
ATOM 686 N N . ILE A 1 102 ? 17.703 35.162 30.394 1.00 13.67 102 ILE A N 1
ATOM 687 C CA . ILE A 1 102 ? 18.559 35.651 31.460 1.00 14.50 102 ILE A CA 1
ATOM 688 C C . ILE A 1 102 ? 19.986 35.744 30.954 1.00 16.90 102 ILE A C 1
ATOM 689 O O . ILE A 1 102 ? 20.723 36.663 31.293 1.00 18.59 102 ILE A O 1
ATOM 694 N N . THR A 1 103 ? 20.355 34.782 30.120 1.00 16.75 103 THR A N 1
ATOM 695 C CA . THR A 1 103 ? 21.688 34.690 29.559 1.00 18.68 103 THR A CA 1
ATOM 696 C C . THR A 1 103 ? 22.377 35.996 29.186 1.00 18.67 103 THR A C 1
ATOM 697 O O . THR A 1 103 ? 21.838 36.835 28.478 1.00 20.24 103 THR A O 1
ATOM 701 N N . GLU A 1 104 ? 23.598 36.133 29.682 1.00 19.95 104 GLU A N 1
ATOM 702 C CA . GLU A 1 104 ? 24.443 37.286 29.441 1.00 19.39 104 GLU A CA 1
ATOM 703 C C . GLU A 1 104 ? 25.574 36.838 28.501 1.00 19.10 104 GLU A C 1
ATOM 704 O O . GLU A 1 104 ? 25.838 35.636 28.369 1.00 17.67 104 GLU A O 1
ATOM 710 N N . GLY A 1 105 ? 26.210 37.783 27.811 1.00 17.80 105 GLY A N 1
ATOM 711 C CA . GLY A 1 105 ? 27.303 37.419 26.916 1.00 17.20 105 GLY A CA 1
ATOM 712 C C . GLY A 1 105 ? 26.977 36.958 25.495 1.00 18.88 105 GLY A C 1
ATOM 713 O O . GLY A 1 105 ? 27.856 36.438 24.798 1.00 18.82 105 GLY A O 1
ATOM 714 N N . ILE A 1 106 ? 25.738 37.132 25.044 1.00 18.53 106 ILE A N 1
ATOM 715 C CA . ILE A 1 106 ? 25.389 36.718 23.682 1.00 18.52 106 ILE A CA 1
ATOM 716 C C . ILE A 1 106 ? 25.863 37.780 22.680 1.00 18.68 106 ILE A C 1
ATOM 717 O O . ILE A 1 106 ? 25.631 38.971 22.872 1.00 20.05 106 ILE A O 1
ATOM 722 N N . PRO A 1 107 ? 26.563 37.367 21.612 1.00 20.38 107 PRO A N 1
ATOM 723 C CA . PRO A 1 107 ? 27.016 38.365 20.634 1.00 20.15 107 PRO A CA 1
ATOM 724 C C . PRO A 1 107 ? 25.804 39.193 20.177 1.00 20.16 107 PRO A C 1
ATOM 725 O O . PRO A 1 107 ? 24.735 38.641 19.917 1.00 19.69 107 PRO A O 1
ATOM 729 N N . VAL A 1 108 ? 25.975 40.507 20.091 1.00 19.25 108 VAL A N 1
ATOM 730 C CA . VAL A 1 108 ? 24.900 41.411 19.701 1.00 20.95 108 VAL A CA 1
ATOM 731 C C . VAL A 1 108 ? 24.184 41.054 18.390 1.00 21.51 108 VAL A C 1
ATOM 732 O O . VAL A 1 108 ? 22.951 41.152 18.305 1.00 21.76 108 VAL A O 1
ATOM 736 N N . HIS A 1 109 ? 24.936 40.647 17.371 1.00 22.06 109 HIS A N 1
ATOM 737 C CA . HIS A 1 109 ? 24.317 40.287 16.099 1.00 24.82 109 HIS A CA 1
ATOM 738 C C . HIS A 1 109 ? 23.381 39.102 16.264 1.00 24.29 109 HIS A C 1
ATOM 739 O O . HIS A 1 109 ? 22.330 39.039 15.621 1.00 23.65 109 HIS A O 1
ATOM 746 N N . ASP A 1 110 ? 23.761 38.159 17.118 1.00 24.67 110 ASP A N 1
ATOM 747 C CA . ASP A 1 110 ? 22.920 36.990 17.341 1.00 24.42 110 ASP A CA 1
ATOM 748 C C . ASP A 1 110 ? 21.608 37.388 18.013 1.00 22.84 110 ASP A C 1
ATOM 749 O O . ASP A 1 110 ? 20.540 36.859 17.676 1.00 20.52 110 ASP A O 1
ATOM 754 N N . THR A 1 111 ? 21.693 38.328 18.954 1.00 20.22 111 THR A N 1
ATOM 755 C CA . THR A 1 111 ? 20.508 38.799 19.663 1.00 18.96 111 THR A CA 1
ATOM 756 C C . THR A 1 111 ? 19.627 39.588 18.702 1.00 19.20 111 THR A C 1
ATOM 757 O O . THR A 1 111 ? 18.398 39.485 18.737 1.00 17.43 111 THR A O 1
ATOM 761 N N . MET A 1 112 ? 20.259 40.390 17.852 1.00 20.25 112 MET A N 1
ATOM 762 C CA . MET A 1 112 ? 19.512 41.169 16.874 1.00 21.16 112 MET A CA 1
ATOM 763 C C . MET A 1 112 ? 18.709 40.180 16.031 1.00 20.73 112 MET A C 1
ATOM 764 O O . MET A 1 112 ? 17.516 40.375 15.786 1.00 19.27 112 MET A O 1
ATOM 769 N N . ARG A 1 113 ? 19.355 39.091 15.625 1.00 19.66 113 ARG A N 1
ATOM 770 C CA . ARG A 1 113 ? 18.675 38.099 14.814 1.00 21.71 113 ARG A CA 1
ATOM 771 C C . ARG A 1 113 ? 17.506 37.389 15.494 1.00 21.71 113 ARG A C 1
ATOM 772 O O . ARG A 1 113 ? 16.431 37.281 14.895 1.00 21.92 113 ARG A O 1
ATOM 780 N N . PHE A 1 114 ? 17.664 36.912 16.727 1.00 19.98 114 PHE A N 1
ATOM 781 C CA . PHE A 1 114 ? 16.523 36.219 17.312 1.00 19.35 114 PHE A CA 1
ATOM 782 C C . PHE A 1 114 ? 15.426 37.138 17.832 1.00 20.00 114 PHE A C 1
ATOM 783 O O . PHE A 1 114 ? 14.272 36.719 17.967 1.00 22.75 114 PHE A O 1
ATOM 791 N N . VAL A 1 115 ? 15.760 38.400 18.083 1.00 20.58 115 VAL A N 1
ATOM 792 C CA . VAL A 1 115 ? 14.756 39.350 18.535 1.00 19.77 115 VAL A CA 1
ATOM 793 C C . VAL A 1 115 ? 13.895 39.754 17.330 1.00 21.54 115 VAL A C 1
ATOM 794 O O . VAL A 1 115 ? 12.676 39.909 17.448 1.00 22.26 115 VAL A O 1
ATOM 798 N N . ASN A 1 116 ? 14.525 39.921 16.170 1.00 20.59 116 ASN A N 1
ATOM 799 C CA . ASN A 1 116 ? 13.780 40.290 14.968 1.00 22.21 116 ASN A CA 1
ATOM 800 C C . ASN A 1 116 ? 12.884 39.131 14.570 1.00 20.08 116 ASN A C 1
ATOM 801 O O . ASN A 1 116 ? 11.745 39.324 14.174 1.00 21.04 116 ASN A O 1
ATOM 806 N N . TYR A 1 117 ? 13.405 37.919 14.692 1.00 20.58 117 TYR A N 1
ATOM 807 C CA . TYR A 1 117 ? 12.637 36.733 14.361 1.00 20.56 117 TYR A CA 1
ATOM 808 C C . TYR A 1 117 ? 11.422 36.654 15.296 1.00 22.40 117 TYR A C 1
ATOM 809 O O . TYR A 1 117 ? 10.296 36.409 14.855 1.00 21.48 117 TYR A O 1
ATOM 818 N N . ALA A 1 118 ? 11.653 36.875 16.589 1.00 22.85 118 ALA A N 1
ATOM 819 C CA . ALA A 1 118 ? 10.570 36.832 17.574 1.00 22.02 118 ALA A CA 1
ATOM 820 C C . ALA A 1 118 ? 9.500 37.870 17.235 1.00 22.61 118 ALA A C 1
ATOM 821 O O . ALA A 1 118 ? 8.299 37.586 17.291 1.00 19.47 118 ALA A O 1
ATOM 823 N N . ARG A 1 119 ? 9.935 39.072 16.874 1.00 23.41 119 ARG A N 1
ATOM 824 C CA . ARG A 1 119 ? 8.986 40.127 16.541 1.00 26.10 119 ARG A CA 1
ATOM 825 C C . ARG A 1 119 ? 8.180 39.708 15.309 1.00 26.67 119 ARG A C 1
ATOM 826 O O . ARG A 1 119 ? 6.974 39.945 15.231 1.00 26.11 119 ARG A O 1
ATOM 834 N N . GLN A 1 120 ? 8.860 39.076 14.358 1.00 26.52 120 GLN A N 1
ATOM 835 C CA . GLN A 1 120 ? 8.235 38.601 13.127 1.00 26.36 120 GLN A CA 1
ATOM 836 C C . GLN A 1 120 ? 7.162 37.542 13.402 1.00 25.52 120 GLN A C 1
ATOM 837 O O . GLN A 1 120 ? 6.127 37.506 12.732 1.00 25.73 120 GLN A O 1
ATOM 843 N N . LYS A 1 121 ? 7.402 36.698 14.400 1.00 23.06 121 LYS A N 1
ATOM 844 C CA . LYS A 1 121 ? 6.473 35.630 14.746 1.00 21.87 121 LYS A CA 1
ATOM 845 C C . LYS A 1 121 ? 5.424 35.975 15.804 1.00 22.81 121 LYS A C 1
ATOM 846 O O . LYS A 1 121 ? 4.609 35.128 16.165 1.00 23.28 121 LYS A O 1
ATOM 852 N N . GLY A 1 122 ? 5.443 37.203 16.307 1.00 23.11 122 GLY A N 1
ATOM 853 C CA . GLY A 1 122 ? 4.477 37.598 17.320 1.00 24.09 122 GLY A CA 1
ATOM 854 C C . GLY A 1 122 ? 4.858 37.215 18.748 1.00 24.26 122 GLY A C 1
ATOM 855 O O . GLY A 1 122 ? 4.008 37.182 19.640 1.00 24.18 122 GLY A O 1
ATOM 856 N N . ALA A 1 123 ? 6.132 36.923 18.981 1.00 22.90 123 ALA A N 1
ATOM 857 C CA . ALA A 1 123 ? 6.572 36.553 20.325 1.00 21.53 123 ALA A CA 1
ATOM 858 C C . ALA A 1 123 ? 7.244 37.730 21.021 1.00 21.30 123 ALA A C 1
ATOM 859 O O . ALA A 1 123 ? 7.812 38.613 20.373 1.00 22.91 123 ALA A O 1
ATOM 861 N N . THR A 1 124 ? 7.174 37.743 22.345 1.00 19.69 124 THR A N 1
ATOM 862 C CA . THR A 1 124 ? 7.801 38.802 23.113 1.00 19.16 124 THR A CA 1
ATOM 863 C C . THR A 1 124 ? 9.051 38.258 23.798 1.00 18.81 124 THR A C 1
ATOM 864 O O . THR A 1 124 ? 9.026 37.195 24.423 1.00 16.88 124 THR A O 1
ATOM 868 N N . ILE A 1 125 ? 10.146 38.995 23.667 1.00 18.31 125 ILE A N 1
ATOM 869 C CA . ILE A 1 125 ? 11.396 38.610 24.298 1.00 16.33 125 ILE A CA 1
ATOM 870 C C . ILE A 1 125 ? 11.693 39.593 25.413 1.00 16.79 125 ILE A C 1
ATOM 871 O O . ILE A 1 125 ? 11.563 40.796 25.227 1.00 15.11 125 ILE A O 1
ATOM 876 N N . ILE A 1 126 ? 12.054 39.078 26.583 1.00 17.64 126 ILE A N 1
ATOM 877 C CA . ILE A 1 126 ? 12.465 39.948 27.677 1.00 18.60 126 ILE A CA 1
ATOM 878 C C . ILE A 1 126 ? 13.933 39.585 27.886 1.00 18.03 126 ILE A C 1
ATOM 879 O O . ILE A 1 126 ? 14.263 38.454 28.254 1.00 16.30 126 ILE A O 1
ATOM 884 N N . GLY A 1 127 ? 14.812 40.544 27.613 1.00 18.28 127 GLY A N 1
ATOM 885 C CA . GLY A 1 127 ? 16.239 40.304 27.738 1.00 16.99 127 GLY A CA 1
ATOM 886 C C . GLY A 1 127 ? 16.911 40.528 26.386 1.00 18.93 127 GLY A C 1
ATOM 887 O O . GLY A 1 127 ? 16.350 41.209 25.528 1.00 18.71 127 GLY A O 1
ATOM 888 N N . PRO A 1 128 ? 18.098 39.951 26.145 1.00 19.40 128 PRO A N 1
ATOM 889 C CA . PRO A 1 128 ? 18.862 39.091 27.052 1.00 18.91 128 PRO A CA 1
ATOM 890 C C . PRO A 1 128 ? 19.588 39.872 28.146 1.00 19.04 128 PRO A C 1
ATOM 891 O O . PRO A 1 128 ? 19.365 41.074 28.301 1.00 18.39 128 PRO A O 1
ATOM 895 N N . ASN A 1 129 ? 20.448 39.182 28.901 1.00 18.96 129 ASN A N 1
ATOM 896 C CA . ASN A 1 129 ? 21.196 39.805 30.000 1.00 19.41 129 ASN A CA 1
ATOM 897 C C . ASN A 1 129 ? 20.256 40.602 30.917 1.00 19.66 129 ASN A C 1
ATOM 898 O O . ASN A 1 129 ? 20.433 41.806 31.127 1.00 17.59 129 ASN A O 1
ATOM 903 N N . CYS A 1 130 ? 19.256 39.915 31.466 1.00 17.73 130 CYS A N 1
ATOM 904 C CA . CYS A 1 130 ? 18.281 40.553 32.348 1.00 17.62 130 CYS A CA 1
ATOM 905 C C . CYS A 1 130 ? 17.892 39.636 33.516 1.00 15.68 130 CYS A C 1
ATOM 906 O O . CYS A 1 130 ? 18.216 38.455 33.531 1.00 17.07 130 CYS A O 1
ATOM 909 N N . PRO A 1 131 ? 17.205 40.185 34.522 1.00 14.99 131 PRO A N 1
ATOM 910 C CA . PRO A 1 131 ? 16.798 39.368 35.672 1.00 13.73 131 PRO A CA 1
ATOM 911 C C . PRO A 1 131 ? 15.379 38.810 35.560 1.00 14.40 131 PRO A C 1
ATOM 912 O O . PRO A 1 131 ? 14.918 38.092 36.450 1.00 13.16 131 PRO A O 1
ATOM 916 N N . GLY A 1 132 ? 14.690 39.141 34.467 1.00 13.06 132 GLY A N 1
ATOM 917 C CA . GLY A 1 132 ? 13.331 38.669 34.274 1.00 13.54 132 GLY A CA 1
ATOM 918 C C . GLY A 1 132 ? 12.258 39.644 34.742 1.00 16.10 132 GLY A C 1
ATOM 919 O O . GLY A 1 132 ? 12.487 40.853 34.821 1.00 16.42 132 GLY A O 1
ATOM 920 N N . ALA A 1 133 ? 11.083 39.109 35.065 1.00 15.31 133 ALA A N 1
ATOM 921 C CA . ALA A 1 133 ? 9.960 39.921 35.504 1.00 14.68 133 ALA A CA 1
ATOM 922 C C . ALA A 1 133 ? 9.262 39.329 36.716 1.00 16.02 133 ALA A C 1
ATOM 923 O O . ALA A 1 133 ? 9.272 38.112 36.933 1.00 16.03 133 ALA A O 1
ATOM 925 N N . ILE A 1 134 ? 8.648 40.196 37.506 1.00 15.10 134 ILE A N 1
ATOM 926 C CA . ILE A 1 134 ? 7.929 39.741 38.674 1.00 15.27 134 ILE A CA 1
ATOM 927 C C . ILE A 1 134 ? 6.731 40.625 38.963 1.00 16.14 134 ILE A C 1
ATOM 928 O O . ILE A 1 134 ? 6.798 41.849 38.828 1.00 17.09 134 ILE A O 1
ATOM 933 N N . THR A 1 135 ? 5.627 39.978 39.322 1.00 15.35 135 THR A N 1
ATOM 934 C CA . THR A 1 135 ? 4.398 40.651 39.705 1.00 16.88 135 THR A CA 1
ATOM 935 C C . THR A 1 135 ? 4.291 40.218 41.163 1.00 16.77 135 THR A C 1
ATOM 936 O O . THR A 1 135 ? 3.841 39.117 41.467 1.00 16.30 135 THR A O 1
ATOM 940 N N . PRO A 1 136 ? 4.764 41.071 42.084 1.00 19.32 136 PRO A N 1
ATOM 941 C CA . PRO A 1 136 ? 4.730 40.765 43.515 1.00 18.51 136 PRO A CA 1
ATOM 942 C C . PRO A 1 136 ? 3.420 40.159 43.991 1.00 18.74 136 PRO A C 1
ATOM 943 O O . PRO A 1 136 ? 2.333 40.685 43.712 1.00 18.92 136 PRO A O 1
ATOM 947 N N . GLY A 1 137 ? 3.544 39.037 44.698 1.00 17.45 137 GLY A N 1
ATOM 948 C CA . GLY A 1 137 ? 2.386 38.349 45.231 1.00 16.91 137 GLY A CA 1
ATOM 949 C C . GLY A 1 137 ? 1.679 37.438 44.251 1.00 20.15 137 GLY A C 1
ATOM 950 O O . GLY A 1 137 ? 0.814 36.664 44.657 1.00 21.06 137 GLY A O 1
ATOM 951 N N . GLN A 1 138 ? 2.029 37.507 42.967 1.00 19.36 138 GLN A N 1
ATOM 952 C CA . GLN A 1 138 ? 1.369 36.656 41.978 1.00 20.81 138 GLN A CA 1
ATOM 953 C C . GLN A 1 138 ? 2.296 35.632 41.326 1.00 20.99 138 GLN A C 1
ATOM 954 O O . GLN A 1 138 ? 2.091 34.424 41.460 1.00 21.38 138 GLN A O 1
ATOM 960 N N . ALA A 1 139 ? 3.318 36.110 40.621 1.00 19.19 139 ALA A N 1
ATOM 961 C CA . ALA A 1 139 ? 4.242 35.207 39.954 1.00 17.76 139 ALA A CA 1
ATOM 962 C C . ALA A 1 139 ? 5.573 35.862 39.640 1.00 18.01 139 ALA A C 1
ATOM 963 O O . ALA A 1 139 ? 5.678 37.084 39.503 1.00 18.02 139 ALA A O 1
ATOM 965 N N . LYS A 1 140 ? 6.593 35.025 39.528 1.00 15.14 140 LYS A N 1
ATOM 966 C CA . LYS A 1 140 ? 7.929 35.492 39.225 1.00 16.71 140 LYS A CA 1
ATOM 967 C C . LYS A 1 140 ? 8.522 34.640 38.125 1.00 15.92 140 LYS A C 1
ATOM 968 O O . LYS A 1 140 ? 8.564 33.416 38.249 1.00 13.67 140 LYS A O 1
ATOM 974 N N . VAL A 1 141 ? 8.958 35.289 37.049 1.00 13.92 141 VAL A N 1
ATOM 975 C CA . VAL A 1 141 ? 9.600 34.595 35.934 1.00 14.49 141 VAL A CA 1
ATOM 976 C C . VAL A 1 141 ? 10.934 35.298 35.802 1.00 13.84 141 VAL A C 1
ATOM 977 O O . VAL A 1 141 ? 11.118 36.163 34.952 1.00 14.02 141 VAL A O 1
ATOM 981 N N . GLY A 1 142 ? 11.859 34.936 36.681 1.00 16.23 142 GLY A N 1
ATOM 982 C CA . GLY A 1 142 ? 13.160 35.573 36.683 1.00 17.06 142 GLY A CA 1
ATOM 983 C C . GLY A 1 142 ? 14.003 35.094 37.844 1.00 17.70 142 GLY A C 1
ATOM 984 O O . GLY A 1 142 ? 13.700 34.075 38.464 1.00 16.51 142 GLY A O 1
ATOM 985 N N . ILE A 1 143 ? 15.052 35.849 38.152 1.00 18.72 143 ILE A N 1
ATOM 986 C CA . ILE A 1 143 ? 16.000 35.475 39.195 1.00 18.72 143 ILE A CA 1
ATOM 987 C C . ILE A 1 143 ? 15.991 36.319 40.463 1.00 19.27 143 ILE A C 1
ATOM 988 O O . ILE A 1 143 ? 16.768 36.048 41.379 1.00 17.96 143 ILE A O 1
ATOM 993 N N . MET A 1 144 ? 15.142 37.345 40.506 1.00 18.41 144 MET A N 1
ATOM 994 C CA . MET A 1 144 ? 15.072 38.234 41.653 1.00 18.30 144 MET A CA 1
ATOM 995 C C . MET A 1 144 ? 14.467 37.624 42.920 1.00 18.86 144 MET A C 1
ATOM 996 O O . MET A 1 144 ? 13.444 36.940 42.867 1.00 18.22 144 MET A O 1
ATOM 1001 N N . PRO A 1 145 ? 15.096 37.878 44.085 1.00 18.25 145 PRO A N 1
ATOM 1002 C CA . PRO A 1 145 ? 14.586 37.343 45.352 1.00 18.69 145 PRO A CA 1
ATOM 1003 C C . PRO A 1 145 ? 13.243 38.007 45.633 1.00 19.62 145 PRO A C 1
ATOM 1004 O O . PRO A 1 145 ? 13.122 39.234 45.596 1.00 19.40 145 PRO A O 1
ATOM 1008 N N . GLY A 1 146 ? 12.231 37.208 45.924 1.00 19.37 146 GLY A N 1
ATOM 1009 C CA . GLY A 1 146 ? 10.925 37.787 46.165 1.00 20.46 146 GLY A CA 1
ATOM 1010 C C . GLY A 1 146 ? 10.745 38.706 47.361 1.00 20.55 146 GLY A C 1
ATOM 1011 O O . GLY A 1 146 ? 9.857 39.554 47.342 1.00 20.63 146 GLY A O 1
ATOM 1012 N N . HIS A 1 147 ? 11.589 38.577 48.383 1.00 21.36 147 HIS A N 1
ATOM 1013 C CA . HIS A 1 147 ? 11.418 39.374 49.595 1.00 18.60 147 HIS A CA 1
ATOM 1014 C C . HIS A 1 147 ? 11.660 40.872 49.508 1.00 20.26 147 HIS A C 1
ATOM 1015 O O . HIS A 1 147 ? 11.260 41.603 50.411 1.00 17.08 147 HIS A O 1
ATOM 1022 N N . ILE A 1 148 ? 12.282 41.351 48.433 1.00 20.92 148 ILE A N 1
ATOM 1023 C CA . ILE A 1 148 ? 12.536 42.791 48.334 1.00 20.37 148 ILE A CA 1
ATOM 1024 C C . ILE A 1 148 ? 11.424 43.533 47.602 1.00 20.70 148 ILE A C 1
ATOM 1025 O O . ILE A 1 148 ? 11.497 44.751 47.435 1.00 20.64 148 ILE A O 1
ATOM 1030 N N . PHE A 1 149 ? 10.401 42.792 47.180 1.00 18.97 149 PHE A N 1
ATOM 1031 C CA . PHE A 1 149 ? 9.268 43.356 46.452 1.00 19.88 149 PHE A CA 1
ATOM 1032 C C . PHE A 1 149 ? 8.015 43.353 47.322 1.00 20.20 149 PHE A C 1
ATOM 1033 O O . PHE A 1 149 ? 7.967 42.686 48.354 1.00 19.20 149 PHE A O 1
ATOM 1041 N N . LYS A 1 150 ? 7.002 44.090 46.881 1.00 19.81 150 LYS A N 1
ATOM 1042 C CA . LYS A 1 150 ? 5.742 44.198 47.607 1.00 19.81 150 LYS A CA 1
ATOM 1043 C C . LYS A 1 150 ? 4.628 44.477 46.596 1.00 18.48 150 LYS A C 1
ATOM 1044 O O . LYS A 1 150 ? 4.823 45.237 45.651 1.00 20.18 150 LYS A O 1
ATOM 1050 N N . GLU A 1 151 ? 3.469 43.854 46.793 1.00 17.85 151 GLU A N 1
ATOM 1051 C CA . GLU A 1 151 ? 2.320 44.017 45.903 1.00 19.65 151 GLU A CA 1
ATOM 1052 C C . GLU A 1 151 ? 1.760 45.442 45.970 1.00 18.82 151 GLU A C 1
ATOM 1053 O O . GLU A 1 151 ? 1.374 45.917 47.042 1.00 18.74 151 GLU A O 1
ATOM 1059 N N . GLY A 1 152 ? 1.722 46.121 44.825 1.00 18.40 152 GLY A N 1
ATOM 1060 C CA . GLY A 1 152 ? 1.225 47.491 44.792 1.00 17.78 152 GLY A CA 1
ATOM 1061 C C . GLY A 1 152 ? 0.890 48.032 43.411 1.00 18.77 152 GLY A C 1
ATOM 1062 O O . GLY A 1 152 ? 0.643 47.260 42.477 1.00 17.19 152 GLY A O 1
ATOM 1063 N N . GLY A 1 153 ? 0.912 49.360 43.273 1.00 17.46 153 GLY A N 1
ATOM 1064 C CA . GLY A 1 153 ? 0.562 49.984 42.012 1.00 17.48 153 GLY A CA 1
ATOM 1065 C C . GLY A 1 153 ? 1.636 50.695 41.207 1.00 20.12 153 GLY A C 1
ATOM 1066 O O . GLY A 1 153 ? 1.311 51.394 40.239 1.00 19.94 153 GLY A O 1
ATOM 1067 N N . VAL A 1 154 ? 2.906 50.527 41.566 1.00 19.37 154 VAL A N 1
ATOM 1068 C CA . VAL A 1 154 ? 3.970 51.189 40.809 1.00 18.51 154 VAL A CA 1
ATOM 1069 C C . VAL A 1 154 ? 4.720 50.214 39.901 1.00 18.81 154 VAL A C 1
ATOM 1070 O O . VAL A 1 154 ? 5.286 49.223 40.373 1.00 18.95 154 VAL A O 1
ATOM 1074 N N . ALA A 1 155 ? 4.706 50.490 38.597 1.00 18.42 155 ALA A N 1
ATOM 1075 C CA . ALA A 1 155 ? 5.413 49.654 37.628 1.00 18.45 155 ALA A CA 1
ATOM 1076 C C . ALA A 1 155 ? 6.879 50.066 37.608 1.00 19.30 155 ALA A C 1
ATOM 1077 O O . ALA A 1 155 ? 7.201 51.239 37.811 1.00 18.34 155 ALA A O 1
ATOM 1079 N N . VAL A 1 156 ? 7.768 49.102 37.390 1.00 19.64 156 VAL A N 1
ATOM 1080 C CA . VAL A 1 156 ? 9.197 49.397 37.304 1.00 18.22 156 VAL A CA 1
ATOM 1081 C C . VAL A 1 156 ? 9.767 48.704 36.064 1.00 18.60 156 VAL A C 1
ATOM 1082 O O . VAL A 1 156 ? 9.600 47.492 35.888 1.00 21.08 156 VAL A O 1
ATOM 1086 N N . VAL A 1 157 ? 10.409 49.474 35.193 1.00 16.01 157 VAL A N 1
ATOM 1087 C CA . VAL A 1 157 ? 11.025 48.927 33.983 1.00 18.23 157 VAL A CA 1
ATOM 1088 C C . VAL A 1 157 ? 12.470 49.396 34.025 1.00 18.59 157 VAL A C 1
ATOM 1089 O O . VAL A 1 157 ? 12.734 50.590 34.187 1.00 19.81 157 VAL A O 1
ATOM 1093 N N . SER A 1 158 ? 13.410 48.469 33.872 1.00 20.18 158 SER A N 1
ATOM 1094 C CA . SER A 1 158 ? 14.813 48.833 34.002 1.00 20.54 158 SER A CA 1
ATOM 1095 C C . SER A 1 158 ? 15.837 48.117 33.134 1.00 19.63 158 SER A C 1
ATOM 1096 O O . SER A 1 158 ? 15.742 46.914 32.910 1.00 20.25 158 SER A O 1
ATOM 1099 N N . ARG A 1 159 ? 16.828 48.875 32.660 1.00 19.98 159 ARG A N 1
ATOM 1100 C CA . ARG A 1 159 ? 17.910 48.320 31.848 1.00 21.81 159 ARG A CA 1
ATOM 1101 C C . ARG A 1 159 ? 18.985 47.797 32.802 1.00 22.12 159 ARG A C 1
ATOM 1102 O O . ARG A 1 159 ? 19.832 46.996 32.417 1.00 23.39 159 ARG A O 1
ATOM 1110 N N . SER A 1 160 ? 18.933 48.251 34.052 1.00 21.28 160 SER A N 1
ATOM 1111 C CA . SER A 1 160 ? 19.913 47.854 35.059 1.00 21.84 160 SER A CA 1
ATOM 1112 C C . SER A 1 160 ? 19.393 46.868 36.098 1.00 21.08 160 SER A C 1
ATOM 1113 O O . SER A 1 160 ? 18.462 47.172 36.846 1.00 21.13 160 SER A O 1
ATOM 1116 N N . GLY A 1 161 ? 20.014 45.695 36.158 1.00 21.29 161 GLY A N 1
ATOM 1117 C CA . GLY A 1 161 ? 19.601 44.693 37.121 1.00 21.73 161 GLY A CA 1
ATOM 1118 C C . GLY A 1 161 ? 19.802 45.122 38.568 1.00 22.81 161 GLY A C 1
ATOM 1119 O O . GLY A 1 161 ? 18.905 44.950 39.394 1.00 22.90 161 GLY A O 1
ATOM 1120 N N . THR A 1 162 ? 20.972 45.677 38.886 1.00 24.05 162 THR A N 1
ATOM 1121 C CA . THR A 1 162 ? 21.258 46.107 40.255 1.00 24.26 162 THR A CA 1
ATOM 1122 C C . THR A 1 162 ? 20.338 47.220 40.724 1.00 23.08 162 THR A C 1
ATOM 1123 O O . THR A 1 162 ? 19.874 47.202 41.861 1.00 22.43 162 THR A O 1
ATOM 1127 N N . LEU A 1 163 ? 20.090 48.199 39.857 1.00 23.56 163 LEU A N 1
ATOM 1128 C CA . LEU A 1 163 ? 19.207 49.306 40.207 1.00 23.08 163 LEU A CA 1
ATOM 1129 C C . LEU A 1 163 ? 17.761 48.818 40.353 1.00 22.54 163 LEU A C 1
ATOM 1130 O O . LEU A 1 163 ? 16.974 49.398 41.109 1.00 23.01 163 LEU A O 1
ATOM 1135 N N . THR A 1 164 ? 17.402 47.760 39.626 1.00 22.30 164 THR A N 1
ATOM 1136 C CA . THR A 1 164 ? 16.049 47.205 39.736 1.00 21.99 164 THR A CA 1
ATOM 1137 C C . THR A 1 164 ? 15.847 46.717 41.176 1.00 21.29 164 THR A C 1
ATOM 1138 O O . THR A 1 164 ? 14.810 46.961 41.792 1.00 23.75 164 THR A O 1
ATOM 1142 N N . TYR A 1 165 ? 16.850 46.026 41.704 1.00 20.49 165 TYR A N 1
ATOM 1143 C CA . TYR A 1 165 ? 16.796 45.498 43.068 1.00 21.79 165 TYR A CA 1
ATOM 1144 C C . TYR A 1 165 ? 16.795 46.614 44.111 1.00 21.89 165 TYR A C 1
ATOM 1145 O O . TYR A 1 165 ? 15.921 46.677 44.976 1.00 19.70 165 TYR A O 1
ATOM 1154 N N . GLU A 1 166 ? 17.800 47.481 44.019 1.00 23.66 166 GLU A N 1
ATOM 1155 C CA . GLU A 1 166 ? 17.972 48.607 44.924 1.00 23.99 166 GLU A CA 1
ATOM 1156 C C . GLU A 1 166 ? 16.763 49.546 44.985 1.00 24.34 166 GLU A C 1
ATOM 1157 O O . GLU A 1 166 ? 16.283 49.891 46.070 1.00 22.90 166 GLU A O 1
ATOM 1163 N N . ILE A 1 167 ? 16.277 49.974 43.822 1.00 24.00 167 ILE A N 1
ATOM 1164 C CA . ILE A 1 167 ? 15.140 50.882 43.795 1.00 23.41 167 ILE A CA 1
ATOM 1165 C C . ILE A 1 167 ? 13.845 50.203 44.242 1.00 23.00 167 ILE A C 1
ATOM 1166 O O . ILE A 1 167 ? 13.066 50.795 44.994 1.00 21.83 167 ILE A O 1
ATOM 1171 N N . SER A 1 168 ? 13.621 48.963 43.806 1.00 23.49 168 SER A N 1
ATOM 1172 C CA . SER A 1 168 ? 12.420 48.229 44.211 1.00 23.56 168 SER A CA 1
ATOM 1173 C C . SER A 1 168 ? 12.428 48.067 45.735 1.00 24.31 168 SER A C 1
ATOM 1174 O O . SER A 1 168 ? 11.428 48.330 46.406 1.00 24.62 168 SER A O 1
ATOM 1177 N N . TYR A 1 169 ? 13.558 47.626 46.278 1.00 24.67 169 TYR A N 1
ATOM 1178 C CA . TYR A 1 169 ? 13.675 47.452 47.719 1.00 25.64 169 TYR A CA 1
ATOM 1179 C C . TYR A 1 169 ? 13.375 48.764 48.455 1.00 25.30 169 TYR A C 1
ATOM 1180 O O . TYR A 1 169 ? 12.652 48.774 49.455 1.00 23.73 169 TYR A O 1
ATOM 1189 N N . MET A 1 170 ? 13.920 49.873 47.960 1.00 25.59 170 MET A N 1
ATOM 1190 C CA . MET A 1 170 ? 13.678 51.165 48.598 1.00 26.99 170 MET A CA 1
ATOM 1191 C C . MET A 1 170 ? 12.187 51.478 48.624 1.00 26.38 170 MET A C 1
ATOM 1192 O O . MET A 1 170 ? 11.660 51.948 49.634 1.00 25.27 170 MET A O 1
ATOM 1197 N N . LEU A 1 171 ? 11.508 51.227 47.509 1.00 24.05 171 LEU A N 1
ATOM 1198 C CA . LEU A 1 171 ? 10.073 51.474 47.442 1.00 23.45 171 LEU A CA 1
ATOM 1199 C C . LEU A 1 171 ? 9.349 50.602 48.470 1.00 22.53 171 LEU A C 1
ATOM 1200 O O . LEU A 1 171 ? 8.470 51.069 49.187 1.00 20.69 171 LEU A O 1
ATOM 1205 N N . THR A 1 172 ? 9.728 49.334 48.540 1.00 23.11 172 THR A N 1
ATOM 1206 C CA . THR A 1 172 ? 9.104 48.412 49.478 1.00 24.29 172 THR A CA 1
ATOM 1207 C C . THR A 1 172 ? 9.260 48.856 50.939 1.00 25.38 172 THR A C 1
ATOM 1208 O O . THR A 1 172 ? 8.318 48.767 51.723 1.00 24.30 172 THR A O 1
ATOM 1212 N N . ARG A 1 173 ? 10.446 49.332 51.304 1.00 26.94 173 ARG A N 1
ATOM 1213 C CA . ARG A 1 173 ? 10.690 49.775 52.673 1.00 29.87 173 ARG A CA 1
ATOM 1214 C C . ARG A 1 173 ? 9.806 50.959 53.054 1.00 30.34 173 ARG A C 1
ATOM 1215 O O . ARG A 1 173 ? 9.493 51.155 54.229 1.00 31.42 173 ARG A O 1
ATOM 1223 N N . GLN A 1 174 ? 9.410 51.739 52.052 1.00 29.06 174 GLN A N 1
ATOM 1224 C CA . GLN A 1 174 ? 8.547 52.893 52.256 1.00 28.98 174 GLN A CA 1
ATOM 1225 C C . GLN A 1 174 ? 7.081 52.506 52.128 1.00 28.53 174 GLN A C 1
ATOM 1226 O O . GLN A 1 174 ? 6.206 53.366 52.148 1.00 29.60 174 GLN A O 1
ATOM 1232 N N . GLY A 1 175 ? 6.818 51.211 51.980 1.00 27.09 175 GLY A N 1
ATOM 1233 C CA . GLY A 1 175 ? 5.448 50.748 51.852 1.00 24.82 175 GLY A CA 1
ATOM 1234 C C . GLY A 1 175 ? 4.856 51.028 50.485 1.00 23.93 175 GLY A C 1
ATOM 1235 O O . GLY A 1 175 ? 3.642 51.072 50.324 1.00 25.88 175 GLY A O 1
ATOM 1236 N N . ILE A 1 176 ? 5.707 51.216 49.488 1.00 21.99 176 ILE A N 1
ATOM 1237 C CA . ILE A 1 176 ? 5.219 51.489 48.145 1.00 20.36 176 ILE A CA 1
ATOM 1238 C C . ILE A 1 176 ? 5.412 50.245 47.280 1.00 19.46 176 ILE A C 1
ATOM 1239 O O . ILE A 1 176 ? 6.495 49.996 46.750 1.00 19.96 176 ILE A O 1
ATOM 1244 N N . GLY A 1 177 ? 4.347 49.462 47.158 1.00 19.92 177 GLY A N 1
ATOM 1245 C CA . GLY A 1 177 ? 4.407 48.243 46.375 1.00 19.45 177 GLY A CA 1
ATOM 1246 C C . GLY A 1 177 ? 4.472 48.454 44.876 1.00 20.11 177 GLY A C 1
ATOM 1247 O O . GLY A 1 177 ? 4.231 49.556 44.357 1.00 20.06 177 GLY A O 1
ATOM 1248 N N . GLN A 1 178 ? 4.781 47.373 44.174 1.00 19.20 178 GLN A N 1
ATOM 1249 C CA . GLN A 1 178 ? 4.911 47.398 42.726 1.00 18.67 178 GLN A CA 1
ATOM 1250 C C . GLN A 1 178 ? 3.864 46.499 42.056 1.00 18.40 178 GLN A C 1
ATOM 1251 O O . GLN A 1 178 ? 3.423 45.505 42.643 1.00 19.74 178 GLN A O 1
ATOM 1257 N N . SER A 1 179 ? 3.467 46.862 40.835 1.00 17.57 179 SER A N 1
ATOM 1258 C CA . SER A 1 179 ? 2.484 46.089 40.066 1.00 16.65 179 SER A CA 1
ATOM 1259 C C . SER A 1 179 ? 3.278 44.971 39.395 1.00 16.09 179 SER A C 1
ATOM 1260 O O . SER A 1 179 ? 3.181 43.802 39.780 1.00 13.22 179 SER A O 1
ATOM 1263 N N . THR A 1 180 ? 4.063 45.338 38.389 1.00 15.29 180 THR A N 1
ATOM 1264 C CA . THR A 1 180 ? 4.943 44.385 37.739 1.00 16.56 180 THR A CA 1
ATOM 1265 C C . THR A 1 180 ? 6.292 45.068 37.560 1.00 15.43 180 THR A C 1
ATOM 1266 O O . THR A 1 180 ? 6.356 46.224 37.155 1.00 16.60 180 THR A O 1
ATOM 1270 N N . VAL A 1 181 ? 7.359 44.345 37.886 1.00 15.46 181 VAL A N 1
ATOM 1271 C CA . VAL A 1 181 ? 8.722 44.842 37.770 1.00 12.59 181 VAL A CA 1
ATOM 1272 C C . VAL A 1 181 ? 9.385 44.067 36.643 1.00 14.65 181 VAL A C 1
ATOM 1273 O O . VAL A 1 181 ? 9.420 42.829 36.653 1.00 14.52 181 VAL A O 1
ATOM 1277 N N . ILE A 1 182 ? 9.900 44.791 35.659 1.00 15.33 182 ILE A N 1
ATOM 1278 C CA . ILE A 1 182 ? 10.551 44.151 34.533 1.00 15.89 182 ILE A CA 1
ATOM 1279 C C . ILE A 1 182 ? 11.969 44.652 34.286 1.00 17.40 182 ILE A C 1
ATOM 1280 O O . ILE A 1 182 ? 12.194 45.856 34.097 1.00 18.54 182 ILE A O 1
ATOM 1285 N N . GLY A 1 183 ? 12.923 43.727 34.287 1.00 16.90 183 GLY A N 1
ATOM 1286 C CA . GLY A 1 183 ? 14.296 44.090 33.987 1.00 15.42 183 GLY A CA 1
ATOM 1287 C C . GLY A 1 183 ? 14.433 43.746 32.514 1.00 15.57 183 GLY A C 1
ATOM 1288 O O . GLY A 1 183 ? 14.537 42.567 32.173 1.00 17.20 183 GLY A O 1
ATOM 1289 N N . ILE A 1 184 ? 14.424 44.748 31.634 1.00 16.22 184 ILE A N 1
ATOM 1290 C CA . ILE A 1 184 ? 14.496 44.477 30.193 1.00 15.94 184 ILE A CA 1
ATOM 1291 C C . ILE A 1 184 ? 15.856 44.117 29.603 1.00 15.51 184 ILE A C 1
ATOM 1292 O O . ILE A 1 184 ? 15.949 43.783 28.425 1.00 16.44 184 ILE A O 1
ATOM 1297 N N . GLY A 1 185 ? 16.907 44.166 30.416 1.00 17.44 185 GLY A N 1
ATOM 1298 C CA . GLY A 1 185 ? 18.222 43.794 29.919 1.00 18.92 185 GLY A CA 1
ATOM 1299 C C . GLY A 1 185 ? 19.223 44.927 29.782 1.00 19.64 185 GLY A C 1
ATOM 1300 O O . GLY A 1 185 ? 18.849 46.080 29.568 1.00 19.80 185 GLY A O 1
ATOM 1301 N N . GLY A 1 186 ? 20.504 44.589 29.896 1.00 20.21 186 GLY A N 1
ATOM 1302 C CA . GLY A 1 186 ? 21.543 45.594 29.789 1.00 21.80 186 GLY A CA 1
ATOM 1303 C C . GLY A 1 186 ? 22.409 45.479 28.544 1.00 22.64 186 GLY A C 1
ATOM 1304 O O . GLY A 1 186 ? 23.472 46.080 28.490 1.00 21.64 186 GLY A O 1
ATOM 1305 N N . ASP A 1 187 ? 21.971 44.707 27.550 1.00 23.77 187 ASP A N 1
ATOM 1306 C CA . ASP A 1 187 ? 22.733 44.550 26.310 1.00 25.10 187 ASP A CA 1
ATOM 1307 C C . ASP A 1 187 ? 22.431 45.681 25.312 1.00 24.48 187 ASP A C 1
ATOM 1308 O O . ASP A 1 187 ? 21.444 46.401 25.456 1.00 22.60 187 ASP A O 1
ATOM 1313 N N . PRO A 1 188 ? 23.302 45.865 24.302 1.00 25.28 188 PRO A N 1
ATOM 1314 C CA . PRO A 1 188 ? 23.110 46.910 23.289 1.00 24.91 188 PRO A CA 1
ATOM 1315 C C . PRO A 1 188 ? 21.739 46.756 22.638 1.00 24.69 188 PRO A C 1
ATOM 1316 O O . PRO A 1 188 ? 21.076 47.739 22.306 1.00 25.96 188 PRO A O 1
ATOM 1320 N N . ILE A 1 189 ? 21.325 45.508 22.455 1.00 22.31 189 ILE A N 1
ATOM 1321 C CA . ILE A 1 189 ? 20.027 45.214 21.873 1.00 21.74 189 ILE A CA 1
ATOM 1322 C C . ILE A 1 189 ? 19.285 44.249 22.791 1.00 22.50 189 ILE A C 1
ATOM 1323 O O . ILE A 1 189 ? 19.850 43.251 23.254 1.00 22.60 189 ILE A O 1
ATOM 1328 N N . VAL A 1 190 ? 18.029 44.573 23.072 1.00 22.02 190 VAL A N 1
ATOM 1329 C CA . VAL A 1 190 ? 17.180 43.737 23.912 1.00 22.15 190 VAL A CA 1
ATOM 1330 C C . VAL A 1 190 ? 15.835 43.576 23.210 1.00 22.98 190 VAL A C 1
ATOM 1331 O O . VAL A 1 190 ? 15.642 44.090 22.099 1.00 22.82 190 VAL A O 1
ATOM 1335 N N . GLY A 1 191 ? 14.917 42.852 23.846 1.00 22.30 191 GLY A N 1
ATOM 1336 C CA . GLY A 1 191 ? 13.608 42.640 23.255 1.00 21.31 191 GLY A CA 1
ATOM 1337 C C . GLY A 1 191 ? 12.673 43.770 23.617 1.00 21.78 191 GLY A C 1
ATOM 1338 O O . GLY A 1 191 ? 12.727 44.840 23.010 1.00 23.85 191 GLY A O 1
ATOM 1339 N N . LEU A 1 192 ? 11.822 43.536 24.613 1.00 20.48 192 LEU A N 1
ATOM 1340 C CA . LEU A 1 192 ? 10.862 44.533 25.076 1.00 19.64 192 LEU A CA 1
ATOM 1341 C C . LEU A 1 192 ? 11.574 45.846 25.406 1.00 19.56 192 LEU A C 1
ATOM 1342 O O . LEU A 1 192 ? 12.563 45.859 26.142 1.00 18.64 192 LEU A O 1
ATOM 1347 N N . SER A 1 193 ? 11.056 46.949 24.874 1.00 21.07 193 SER A N 1
ATOM 1348 C CA . SER A 1 193 ? 11.649 48.268 25.096 1.00 19.88 193 SER A CA 1
ATOM 1349 C C . SER A 1 193 ? 10.837 49.103 26.071 1.00 20.47 193 SER A C 1
ATOM 1350 O O . SER A 1 193 ? 9.729 48.722 26.455 1.00 20.65 193 SER A O 1
ATOM 1353 N N . PHE A 1 194 ? 11.382 50.257 26.450 1.00 21.10 194 PHE A N 1
ATOM 1354 C CA . PHE A 1 194 ? 10.688 51.159 27.360 1.00 22.41 194 PHE A CA 1
ATOM 1355 C C . PHE A 1 194 ? 9.348 51.586 26.767 1.00 22.20 194 PHE A C 1
ATOM 1356 O O . PHE A 1 194 ? 8.322 51.517 27.440 1.00 23.85 194 PHE A O 1
ATOM 1364 N N . THR A 1 195 ? 9.345 52.018 25.505 1.00 22.70 195 THR A N 1
ATOM 1365 C CA . THR A 1 195 ? 8.089 52.451 24.885 1.00 22.98 195 THR A CA 1
ATOM 1366 C C . THR A 1 195 ? 7.052 51.327 24.880 1.00 21.24 195 THR A C 1
ATOM 1367 O O . THR A 1 195 ? 5.901 51.558 25.222 1.00 22.61 195 THR A O 1
ATOM 1371 N N . GLU A 1 196 ? 7.451 50.117 24.484 1.00 21.93 196 GLU A N 1
ATOM 1372 C CA . GLU A 1 196 ? 6.520 48.984 24.475 1.00 22.98 196 GLU A CA 1
ATOM 1373 C C . GLU A 1 196 ? 6.0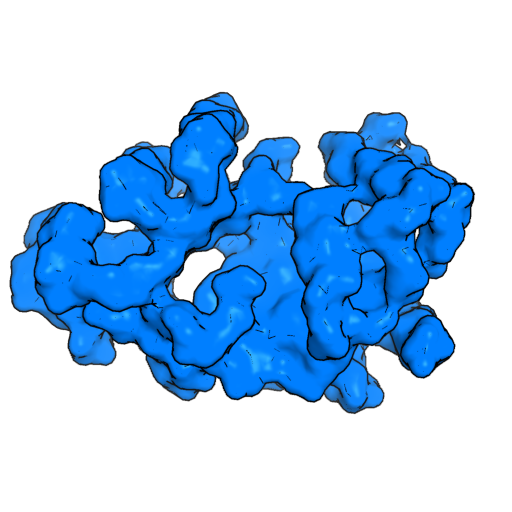44 48.681 25.897 1.00 23.20 196 GLU A C 1
ATOM 1374 O O . GLU A 1 196 ? 4.881 48.338 26.113 1.00 23.79 196 GLU A O 1
ATOM 1380 N N . ALA A 1 197 ? 6.954 48.790 26.860 1.00 22.53 197 ALA A N 1
ATOM 1381 C CA . ALA A 1 197 ? 6.607 48.543 28.257 1.00 21.76 197 ALA A CA 1
ATOM 1382 C C . ALA A 1 197 ? 5.591 49.602 28.696 1.00 23.13 197 ALA A C 1
ATOM 1383 O O . ALA A 1 197 ? 4.607 49.295 29.370 1.00 23.14 197 ALA A O 1
ATOM 1385 N N . LEU A 1 198 ? 5.837 50.853 28.307 1.00 22.96 198 LEU A N 1
ATOM 1386 C CA . LEU A 1 198 ? 4.938 51.948 28.648 1.00 23.00 198 LEU A CA 1
ATOM 1387 C C . LEU A 1 198 ? 3.558 51.692 28.050 1.00 24.34 198 LEU A C 1
ATOM 1388 O O . LEU A 1 198 ? 2.536 51.934 28.703 1.00 22.13 198 LEU A O 1
ATOM 1393 N N . LYS A 1 199 ? 3.526 51.198 26.814 1.00 24.51 199 LYS A N 1
ATOM 1394 C CA . LYS A 1 199 ? 2.251 50.891 26.167 1.00 28.24 199 LYS A CA 1
ATOM 1395 C C . LYS A 1 199 ? 1.479 49.854 26.980 1.00 27.46 199 LYS A C 1
ATOM 1396 O O . LYS A 1 199 ? 0.275 49.991 27.188 1.00 26.93 199 LYS A O 1
ATOM 1402 N N . LEU A 1 200 ? 2.172 48.811 27.431 1.00 26.72 200 LEU A N 1
ATOM 1403 C CA . LEU A 1 200 ? 1.530 47.766 28.228 1.00 25.00 200 LEU A CA 1
ATOM 1404 C C . LEU A 1 200 ? 0.997 48.321 29.544 1.00 23.43 200 LEU A C 1
ATOM 1405 O O . LEU A 1 200 ? -0.144 48.068 29.910 1.00 23.31 200 LEU A O 1
ATOM 1410 N N . PHE A 1 201 ? 1.825 49.077 30.257 1.00 21.57 201 PHE A N 1
ATOM 1411 C CA . PHE A 1 201 ? 1.415 49.615 31.546 1.00 20.68 201 PHE A CA 1
ATOM 1412 C C . PHE A 1 201 ? 0.343 50.685 31.509 1.00 20.76 201 PHE A C 1
ATOM 1413 O O . PHE A 1 201 ? -0.372 50.881 32.493 1.00 19.93 201 PHE A O 1
ATOM 1421 N N . GLN A 1 202 ? 0.224 51.372 30.379 1.00 21.53 202 GLN A N 1
ATOM 1422 C CA . GLN A 1 202 ? -0.797 52.398 30.228 1.00 24.61 202 GLN A CA 1
ATOM 1423 C C . GLN A 1 202 ? -2.176 51.731 30.349 1.00 24.85 202 GLN A C 1
ATOM 1424 O O . GLN A 1 202 ? -3.103 52.295 30.932 1.00 25.91 202 GLN A O 1
ATOM 1430 N N . GLU A 1 203 ? -2.297 50.519 29.815 1.00 25.13 203 GLU A N 1
ATOM 1431 C CA . GLU A 1 203 ? -3.559 49.785 29.863 1.00 26.90 203 GLU A CA 1
ATOM 1432 C C . GLU A 1 203 ? -3.725 48.895 31.105 1.00 26.28 203 GLU A C 1
ATOM 1433 O O . GLU A 1 203 ? -4.752 48.237 31.262 1.00 25.45 203 GLU A O 1
ATOM 1439 N N . ASP A 1 204 ? -2.728 48.872 31.981 1.00 23.49 204 ASP A N 1
ATOM 1440 C CA . ASP A 1 204 ? -2.792 48.035 33.179 1.00 22.26 204 ASP A CA 1
ATOM 1441 C C . ASP A 1 204 ? -3.511 48.729 34.328 1.00 21.80 204 ASP A C 1
ATOM 1442 O O . ASP A 1 204 ? -2.991 49.670 34.920 1.00 22.88 204 ASP A O 1
ATOM 1447 N N . PRO A 1 205 ? -4.723 48.258 34.669 1.00 22.70 205 PRO A N 1
ATOM 1448 C CA . PRO A 1 205 ? -5.489 48.867 35.762 1.00 22.50 205 PRO A CA 1
ATOM 1449 C C . PRO A 1 205 ? -4.788 48.863 37.125 1.00 22.80 205 PRO A C 1
ATOM 1450 O O . PRO A 1 205 ? -5.074 49.711 37.965 1.00 22.05 205 PRO A O 1
ATOM 1454 N N . GLN A 1 206 ? -3.874 47.926 37.355 1.00 20.73 206 GLN A N 1
ATOM 1455 C CA . GLN A 1 206 ? -3.194 47.893 38.650 1.00 21.32 206 GLN A CA 1
ATOM 1456 C C . GLN A 1 206 ? -2.090 48.947 38.765 1.00 19.45 206 GLN A C 1
ATOM 1457 O O . GLN A 1 206 ? -1.670 49.296 39.860 1.00 20.73 206 GLN A O 1
ATOM 1463 N N . THR A 1 207 ? -1.635 49.469 37.634 1.00 19.24 207 THR A N 1
ATOM 1464 C C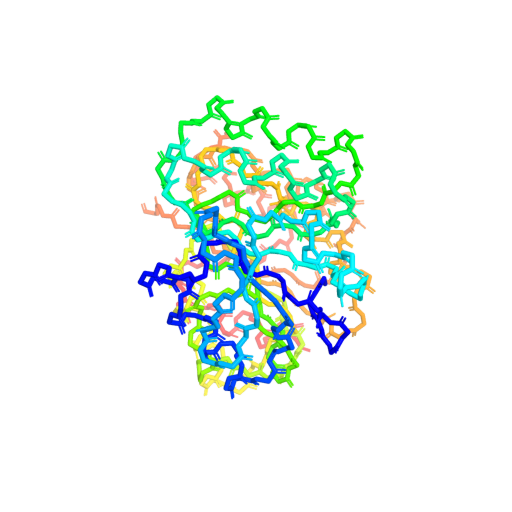A . THR A 1 207 ? -0.561 50.452 37.637 1.00 21.44 207 THR A CA 1
ATOM 1465 C C . THR A 1 207 ? -1.020 51.901 37.708 1.00 22.99 207 THR A C 1
ATOM 1466 O O . THR A 1 207 ? -1.768 52.363 36.851 1.00 23.98 207 THR A O 1
ATOM 1470 N N . GLU A 1 208 ? -0.544 52.607 38.735 1.00 24.98 208 GLU A N 1
ATOM 1471 C CA . GLU A 1 208 ? -0.881 54.016 38.980 1.00 26.74 208 GLU A CA 1
ATOM 1472 C C . GLU A 1 208 ? 0.252 54.944 38.566 1.00 25.79 208 GLU A C 1
ATOM 1473 O O . GLU A 1 208 ? 0.025 56.102 38.199 1.00 25.27 208 GLU A O 1
ATOM 1479 N N . ALA A 1 209 ? 1.477 54.440 38.665 1.00 24.33 209 ALA A N 1
ATOM 1480 C CA . ALA A 1 209 ? 2.658 55.209 38.298 1.00 22.49 209 ALA A CA 1
ATOM 1481 C C . ALA A 1 209 ? 3.732 54.255 37.816 1.00 22.34 209 ALA A C 1
ATOM 1482 O O . ALA A 1 209 ? 3.662 53.047 38.055 1.00 21.45 209 ALA A O 1
ATOM 1484 N N . LEU A 1 210 ? 4.723 54.795 37.122 1.00 22.62 210 LEU A N 1
ATOM 1485 C CA . LEU A 1 210 ? 5.798 53.974 36.599 1.00 21.21 210 LEU A CA 1
ATOM 1486 C C . LEU A 1 210 ? 7.165 54.592 36.845 1.00 22.05 210 LEU A C 1
ATOM 1487 O O . LEU A 1 210 ? 7.339 55.817 36.752 1.00 21.77 210 LEU A O 1
ATOM 1492 N N . VAL A 1 211 ? 8.124 53.730 37.172 1.00 18.96 211 VAL A N 1
ATOM 1493 C CA . VAL A 1 211 ? 9.506 54.119 37.401 1.00 17.86 211 VAL A CA 1
ATOM 1494 C C . VAL A 1 211 ? 10.326 53.576 36.222 1.00 20.00 211 VAL A C 1
ATOM 1495 O O . VAL A 1 211 ? 10.304 52.371 35.923 1.00 19.08 211 VAL A O 1
ATOM 1499 N N . LEU A 1 212 ? 11.034 54.473 35.546 1.00 19.93 212 LEU A N 1
ATOM 1500 C CA . LEU A 1 212 ? 11.849 54.112 34.399 1.00 20.75 212 LEU A CA 1
ATOM 1501 C C . LEU A 1 212 ? 13.307 54.247 34.799 1.00 23.01 212 LEU A C 1
ATOM 1502 O O . LEU A 1 212 ? 13.764 55.336 35.176 1.00 22.97 212 LEU A O 1
ATOM 1507 N N . ILE A 1 213 ? 14.033 53.133 34.730 1.00 21.83 213 ILE A N 1
ATOM 1508 C CA . ILE A 1 213 ? 15.439 53.113 35.093 1.00 21.23 213 ILE A CA 1
ATOM 1509 C C . ILE A 1 213 ? 16.278 52.871 33.844 1.00 22.47 213 ILE A C 1
ATOM 1510 O O . ILE A 1 213 ? 16.289 51.768 33.290 1.00 21.02 213 ILE A O 1
ATOM 1515 N N . GLY A 1 214 ? 16.975 53.912 33.401 1.00 21.84 214 GLY A N 1
ATOM 1516 C CA . GLY A 1 214 ? 17.802 53.786 32.219 1.00 24.16 214 GLY A CA 1
ATOM 1517 C C . GLY A 1 214 ? 19.266 54.072 32.483 1.00 25.85 214 GLY A C 1
ATOM 1518 O O . GLY A 1 214 ? 19.721 54.119 33.633 1.00 24.95 214 GLY A O 1
ATOM 1519 N N . GLU A 1 215 ? 20.008 54.263 31.401 1.00 27.26 215 GLU A N 1
ATOM 1520 C CA . GLU A 1 215 ? 21.431 54.548 31.484 1.00 30.25 215 GLU A CA 1
ATOM 1521 C C . GLU A 1 215 ? 21.923 55.000 30.110 1.00 31.25 215 GLU A C 1
ATOM 1522 O O . GLU A 1 215 ? 21.129 55.125 29.166 1.00 28.85 215 GLU A O 1
ATOM 1528 N N . ILE A 1 216 ? 23.226 55.243 30.004 1.00 31.07 216 ILE A N 1
ATOM 1529 C CA . ILE A 1 216 ? 23.810 55.704 28.754 1.00 33.01 216 ILE A CA 1
ATOM 1530 C C . ILE A 1 216 ? 23.779 54.619 27.680 1.00 32.94 216 ILE A C 1
ATOM 1531 O O . ILE A 1 216 ? 23.757 53.427 27.986 1.00 32.85 216 ILE A O 1
ATOM 1536 N N . GLY A 1 217 ? 23.776 55.040 26.420 1.00 33.08 217 GLY A N 1
ATOM 1537 C CA . GLY A 1 217 ? 23.760 54.091 25.321 1.00 32.93 217 GLY A CA 1
ATOM 1538 C C . GLY A 1 217 ? 22.383 53.869 24.727 1.00 34.30 217 GLY A C 1
ATOM 1539 O O . GLY A 1 217 ? 21.381 53.814 25.447 1.00 34.91 217 GLY A O 1
ATOM 1540 N N . GLY A 1 218 ? 22.332 53.736 23.406 1.00 33.59 218 GLY A N 1
ATOM 1541 C CA . GLY A 1 218 ? 21.066 53.516 22.739 1.00 32.82 218 GLY A CA 1
ATOM 1542 C C . GLY A 1 218 ? 20.222 54.773 22.745 1.00 33.59 218 GLY A C 1
ATOM 1543 O O . GLY A 1 218 ? 20.650 55.813 23.242 1.00 30.86 218 GLY A O 1
ATOM 1544 N N . ASP A 1 219 ? 19.017 54.669 22.195 1.00 34.26 219 ASP A N 1
ATOM 1545 C CA . ASP A 1 219 ? 18.094 55.799 22.119 1.00 36.62 219 ASP A CA 1
ATOM 1546 C C . ASP A 1 219 ? 16.740 55.418 22.716 1.00 35.78 219 ASP A C 1
ATOM 1547 O O . ASP A 1 219 ? 15.752 56.133 22.545 1.00 36.50 219 ASP A O 1
ATOM 1552 N N . MET A 1 220 ? 16.708 54.290 23.417 1.00 33.64 220 MET A N 1
ATOM 1553 C CA . MET A 1 220 ? 15.482 53.783 24.012 1.00 32.13 220 MET A CA 1
ATOM 1554 C C . MET A 1 220 ? 14.829 54.758 25.003 1.00 30.57 220 MET A C 1
ATOM 1555 O O . MET A 1 220 ? 13.604 54.898 25.035 1.00 27.82 220 MET A O 1
ATOM 1560 N N . GLU A 1 221 ? 15.636 55.430 25.816 1.00 30.98 221 GLU A N 1
ATOM 1561 C CA . GLU A 1 221 ? 15.086 56.385 26.773 1.00 31.34 221 GLU A CA 1
ATOM 1562 C C . GLU A 1 221 ? 14.510 57.579 26.026 1.00 31.94 221 GLU A C 1
ATOM 1563 O O . GLU A 1 221 ? 13.449 58.089 26.382 1.00 32.15 221 GLU A O 1
ATOM 1569 N N . GLU A 1 222 ? 15.213 58.011 24.981 1.00 33.10 222 GLU A N 1
ATOM 1570 C CA . GLU A 1 222 ? 14.768 59.150 24.185 1.00 34.89 222 GLU A CA 1
ATOM 1571 C C . GLU A 1 222 ? 13.478 58.853 23.441 1.00 33.90 222 GLU A C 1
ATOM 1572 O O . GLU A 1 222 ? 12.645 59.736 23.272 1.00 32.78 222 GLU A O 1
ATOM 1578 N N . ARG A 1 223 ? 13.308 57.613 22.996 1.00 33.86 223 ARG A N 1
ATOM 1579 C CA . ARG A 1 223 ? 12.094 57.255 22.270 1.00 35.14 223 ARG A CA 1
ATOM 1580 C C . ARG A 1 223 ? 10.911 57.147 23.218 1.00 34.78 223 ARG A C 1
ATOM 1581 O O . ARG A 1 223 ? 9.758 57.314 22.810 1.00 36.41 223 ARG A O 1
ATOM 1589 N N . ALA A 1 224 ? 11.200 56.872 24.487 1.00 33.44 224 ALA A N 1
ATOM 1590 C CA . ALA A 1 224 ? 10.153 56.740 25.494 1.00 33.16 224 ALA A CA 1
ATOM 1591 C C . ALA A 1 224 ? 9.629 58.126 25.856 1.00 32.48 224 ALA A C 1
ATOM 1592 O O . ALA A 1 224 ? 8.430 58.318 26.043 1.00 31.58 224 ALA A O 1
ATOM 1594 N N . ALA A 1 225 ? 10.538 59.089 25.969 1.00 32.67 225 ALA A N 1
ATOM 1595 C CA . ALA A 1 225 ? 10.143 60.458 26.282 1.00 34.37 225 ALA A CA 1
ATOM 1596 C C . ALA A 1 225 ? 9.294 60.958 25.112 1.00 34.65 225 ALA A C 1
ATOM 1597 O O . ALA A 1 225 ? 8.313 61.679 25.287 1.00 35.23 225 ALA A O 1
ATOM 1599 N N . GLU A 1 226 ? 9.688 60.541 23.916 1.00 37.20 226 GLU A N 1
ATOM 1600 C CA . GLU A 1 226 ? 9.016 60.909 22.678 1.00 38.71 226 GLU A CA 1
ATOM 1601 C C . GLU A 1 226 ? 7.570 60.400 22.669 1.00 38.60 226 GLU A C 1
ATOM 1602 O O . GLU A 1 226 ? 6.637 61.150 22.360 1.00 36.88 226 GLU A O 1
ATOM 1608 N N . MET A 1 227 ? 7.387 59.128 23.016 1.00 36.88 227 MET A N 1
ATOM 1609 C CA . MET A 1 2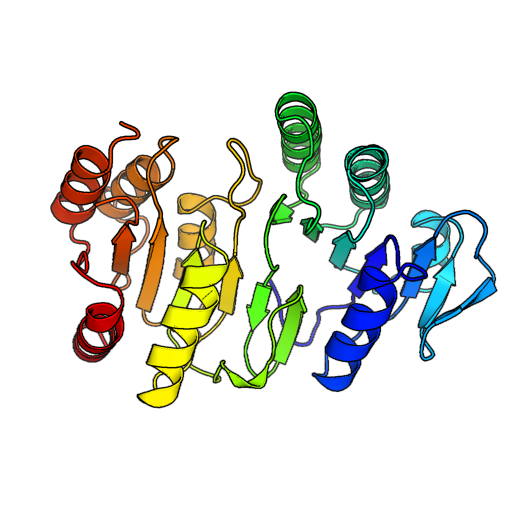27 ? 6.051 58.543 23.031 1.00 36.69 227 MET A CA 1
ATOM 1610 C C . MET A 1 227 ? 5.192 59.147 24.146 1.00 34.89 227 MET A C 1
ATOM 1611 O O . MET A 1 227 ? 3.974 59.262 24.007 1.00 35.56 227 MET A O 1
ATOM 1616 N N . ILE A 1 228 ? 5.828 59.540 25.244 1.00 31.75 228 ILE A N 1
ATOM 1617 C CA . ILE A 1 228 ? 5.106 60.151 26.353 1.00 33.92 228 ILE A CA 1
ATOM 1618 C C . ILE A 1 228 ? 4.644 61.559 25.947 1.00 35.89 228 ILE A C 1
ATOM 1619 O O . ILE A 1 228 ? 3.513 61.955 26.232 1.00 35.42 228 ILE A O 1
ATOM 1624 N N . LYS A 1 229 ? 5.523 62.308 25.282 1.00 36.60 229 LYS A N 1
ATOM 1625 C CA . LYS A 1 229 ? 5.189 63.656 24.829 1.00 37.02 229 LYS A CA 1
ATOM 1626 C C . LYS A 1 229 ? 3.975 63.610 23.912 1.00 37.26 229 LYS A C 1
ATOM 1627 O O . LYS A 1 229 ? 3.164 64.535 23.899 1.00 35.94 229 LYS A O 1
ATOM 1633 N N . LYS A 1 230 ? 3.858 62.528 23.144 1.00 37.05 230 LYS A N 1
ATOM 1634 C CA . LYS A 1 230 ? 2.730 62.352 22.233 1.00 37.63 230 LYS A CA 1
ATOM 1635 C C . LYS A 1 230 ? 1.446 61.982 22.979 1.00 37.41 230 LYS A C 1
ATOM 1636 O O . LYS A 1 230 ? 0.393 61.802 22.365 1.00 37.17 230 LYS A O 1
ATOM 1642 N N . GLY A 1 231 ? 1.538 61.864 24.300 1.00 38.03 231 GLY A N 1
ATOM 1643 C CA . GLY A 1 231 ? 0.373 61.512 25.095 1.00 38.25 231 GLY A CA 1
ATOM 1644 C C . GLY A 1 231 ? -0.004 60.038 25.033 1.00 38.15 231 GLY A C 1
ATOM 1645 O O . GLY A 1 231 ? -1.147 59.678 25.317 1.00 37.22 231 GLY A O 1
ATOM 1646 N N . GLU A 1 232 ? 0.948 59.184 24.663 1.00 37.82 232 GLU A N 1
ATOM 1647 C CA . GLU A 1 232 ? 0.696 57.745 24.575 1.00 37.98 232 GLU A CA 1
ATOM 1648 C C . GLU A 1 232 ? 0.781 57.043 25.935 1.00 36.90 232 GLU A C 1
ATOM 1649 O O . GLU A 1 232 ? 0.483 55.851 26.058 1.00 36.75 232 GLU A O 1
ATOM 1655 N N . PHE A 1 233 ? 1.198 57.791 26.950 1.00 34.38 233 PHE A N 1
ATOM 1656 C CA . PHE A 1 233 ? 1.281 57.283 28.316 1.00 32.49 233 PHE A CA 1
ATOM 1657 C C . PHE A 1 233 ? 0.935 58.477 29.188 1.00 32.30 233 PHE A C 1
ATOM 1658 O O . PHE A 1 233 ? 1.691 59.454 29.248 1.00 32.56 233 PHE A O 1
ATOM 1666 N N . THR A 1 234 ? -0.203 58.392 29.868 1.00 31.94 234 THR A N 1
ATOM 1667 C CA . THR A 1 234 ? -0.696 59.494 30.687 1.00 32.68 234 THR A CA 1
ATOM 1668 C C . THR A 1 234 ? -0.533 59.407 32.201 1.00 32.43 234 THR A C 1
ATOM 1669 O O . THR A 1 234 ? -0.868 60.354 32.911 1.00 33.70 234 THR A O 1
ATOM 1673 N N . LYS A 1 235 ? -0.029 58.289 32.703 1.00 30.40 235 LYS A N 1
ATOM 1674 C CA . LYS A 1 235 ? 0.159 58.142 34.141 1.00 28.74 235 LYS A CA 1
ATOM 1675 C C . LYS A 1 235 ? 1.504 58.762 34.514 1.00 28.05 235 LYS A C 1
ATOM 1676 O O . LYS A 1 235 ? 2.373 58.929 33.657 1.00 29.69 235 LYS A O 1
ATOM 1682 N N . PRO A 1 236 ? 1.693 59.121 35.794 1.00 27.10 236 PRO A N 1
ATOM 1683 C CA . PRO A 1 236 ? 2.955 59.723 36.237 1.00 27.62 236 PRO A CA 1
ATOM 1684 C C . PRO A 1 236 ? 4.171 58.841 35.952 1.00 28.88 236 PRO A C 1
ATOM 1685 O O . PRO A 1 236 ? 4.103 57.615 36.073 1.00 29.71 236 PRO A O 1
ATOM 1689 N N . VAL A 1 237 ? 5.280 59.472 35.578 1.00 28.27 237 VAL A N 1
ATOM 1690 C CA . VAL A 1 237 ? 6.516 58.753 35.298 1.00 26.46 237 VAL A CA 1
ATOM 1691 C C . VAL A 1 237 ? 7.705 59.334 36.059 1.00 27.77 237 VAL A C 1
ATOM 1692 O O . VAL A 1 237 ? 8.036 60.517 35.918 1.00 27.71 237 VAL A O 1
ATOM 1696 N N . ILE A 1 238 ? 8.335 58.497 36.875 1.00 27.16 238 ILE A N 1
ATOM 1697 C CA . ILE A 1 238 ? 9.516 58.895 37.619 1.00 26.24 238 ILE A CA 1
ATOM 1698 C C . ILE A 1 238 ? 10.663 58.113 36.995 1.00 27.67 238 ILE A C 1
ATOM 1699 O O . ILE A 1 238 ? 10.579 56.890 36.840 1.00 26.39 238 ILE A O 1
ATOM 1704 N N . ALA A 1 239 ? 11.733 58.808 36.625 1.00 27.48 239 ALA A N 1
ATOM 1705 C CA . ALA A 1 239 ? 12.863 58.135 36.010 1.00 28.65 239 ALA A CA 1
ATOM 1706 C C . ALA A 1 239 ? 14.182 58.353 36.732 1.00 30.05 239 ALA A C 1
ATOM 1707 O O . ALA A 1 239 ? 14.312 59.226 37.596 1.00 31.18 239 ALA A O 1
ATOM 1709 N N . TYR A 1 240 ? 15.153 57.521 36.379 1.00 30.12 240 TYR A N 1
ATOM 1710 C CA . TYR A 1 240 ? 16.494 57.615 36.919 1.00 31.01 240 TYR A CA 1
ATOM 1711 C C . TYR A 1 240 ? 17.421 57.092 35.841 1.00 31.79 240 TYR A C 1
ATOM 1712 O O . TYR A 1 240 ? 17.191 56.018 35.285 1.00 33.15 240 TYR A O 1
ATOM 1721 N N . ILE A 1 241 ? 18.465 57.859 35.545 1.00 32.98 241 ILE A N 1
ATOM 1722 C CA . ILE A 1 241 ? 19.428 57.482 34.519 1.00 33.09 241 ILE A CA 1
ATOM 1723 C C . ILE A 1 241 ? 20.830 57.355 35.106 1.00 34.10 241 ILE A C 1
ATOM 1724 O O . ILE A 1 241 ? 21.408 58.336 35.559 1.00 34.43 241 ILE A O 1
ATOM 1729 N N . ALA A 1 242 ? 21.372 56.145 35.098 1.00 35.58 242 ALA A N 1
ATOM 1730 C CA . ALA A 1 242 ? 22.712 55.919 35.619 1.00 38.29 242 ALA A CA 1
ATOM 1731 C C . ALA A 1 242 ? 23.742 56.469 34.631 1.00 40.37 242 ALA A C 1
ATOM 1732 O O . ALA A 1 242 ? 23.445 56.645 33.447 1.00 39.54 242 ALA A O 1
ATOM 1734 N N . GLY A 1 243 ? 24.948 56.744 35.121 1.00 43.30 243 GLY A N 1
ATOM 1735 C CA . GLY A 1 243 ? 25.999 57.265 34.261 1.00 45.99 243 GLY A CA 1
ATOM 1736 C C . GLY A 1 243 ? 26.337 58.729 34.493 1.00 48.22 243 GLY A C 1
ATOM 1737 O O . GLY A 1 243 ? 27.033 59.346 33.686 1.00 48.35 243 GLY A O 1
ATOM 1738 N N . ARG A 1 244 ? 25.841 59.289 35.592 1.00 50.52 244 ARG A N 1
ATOM 1739 C CA . ARG A 1 244 ? 26.103 60.686 35.935 1.00 52.97 244 ARG A CA 1
ATOM 1740 C C . ARG A 1 244 ? 27.571 60.876 36.314 1.00 52.97 244 ARG A C 1
ATOM 1741 O O . ARG A 1 244 ? 28.329 61.530 35.600 1.00 54.01 244 ARG A O 1
ATOM 1749 N N . THR A 1 263 ? 21.804 62.044 21.714 1.00 52.76 263 THR A N 1
ATOM 1750 C CA . THR A 1 263 ? 21.227 60.707 21.802 1.00 52.56 263 THR A CA 1
ATOM 1751 C C . THR A 1 263 ? 22.254 59.707 22.326 1.00 50.99 263 THR A C 1
ATOM 1752 O O . THR A 1 263 ? 23.356 59.593 21.787 1.00 51.21 263 THR A O 1
ATOM 1756 N N . GLY A 1 264 ? 21.888 58.989 23.383 1.00 48.77 264 GLY A N 1
ATOM 1757 C CA . GLY A 1 264 ? 22.795 58.016 23.962 1.00 45.11 264 GLY A CA 1
ATOM 1758 C C . GLY A 1 264 ? 23.538 58.556 25.170 1.00 43.45 264 GLY A C 1
ATOM 1759 O O . GLY A 1 264 ? 24.047 57.786 25.982 1.00 42.07 264 GLY A O 1
ATOM 1760 N N . THR A 1 265 ? 23.594 59.881 25.294 1.00 41.74 265 THR A N 1
ATOM 1761 C CA . THR A 1 265 ? 24.287 60.519 26.414 1.00 41.01 265 THR A CA 1
ATOM 1762 C C . THR A 1 265 ? 23.383 60.666 27.630 1.00 40.58 265 THR A C 1
ATOM 1763 O O . THR A 1 265 ? 22.161 60.752 27.509 1.00 39.71 265 THR A O 1
ATOM 1767 N N . TYR A 1 266 ? 24.002 60.700 28.802 1.00 40.51 266 TYR A N 1
ATOM 1768 C CA . TYR A 1 266 ? 23.278 60.869 30.048 1.00 42.05 266 TYR A CA 1
ATOM 1769 C C . TYR A 1 266 ? 22.497 62.172 29.936 1.00 41.87 266 TYR A C 1
ATOM 1770 O O . TYR A 1 266 ? 21.276 62.199 30.089 1.00 42.02 266 TYR A O 1
ATOM 1779 N N . GLU A 1 267 ? 23.223 63.250 29.650 1.00 42.20 267 GLU A N 1
ATOM 1780 C CA . GLU A 1 267 ? 22.629 64.576 29.517 1.00 41.77 267 GLU A CA 1
ATOM 1781 C C . GLU A 1 267 ? 21.420 64.542 28.591 1.00 39.99 267 GLU A C 1
ATOM 1782 O O . GLU A 1 267 ? 20.313 64.885 28.995 1.00 40.75 267 GLU A O 1
ATOM 1788 N N . GLY A 1 268 ? 21.644 64.135 27.345 1.00 38.90 268 GLY A N 1
ATOM 1789 C CA . GLY A 1 268 ? 20.570 64.074 26.364 1.00 38.77 268 GLY A CA 1
ATOM 1790 C C . GLY A 1 268 ? 19.333 63.299 26.795 1.00 38.61 268 GLY A C 1
ATOM 1791 O O . GLY A 1 268 ? 18.206 63.677 26.460 1.00 38.43 268 GLY A O 1
ATOM 1792 N N . LYS A 1 269 ? 19.535 62.207 27.528 1.00 37.40 269 LYS A N 1
ATOM 1793 C CA . LYS A 1 269 ? 18.416 61.405 27.997 1.00 35.97 269 LYS A CA 1
ATOM 1794 C C . LYS A 1 269 ? 17.654 62.164 29.079 1.00 36.11 269 LYS A C 1
ATOM 1795 O O . LYS A 1 269 ? 16.433 62.300 29.003 1.00 35.69 269 LYS A O 1
ATOM 1801 N N . VAL A 1 270 ? 18.365 62.678 30.077 1.00 36.02 270 VAL A N 1
ATOM 1802 C CA . VAL A 1 270 ? 17.693 63.423 31.132 1.00 37.09 270 VAL A CA 1
ATOM 1803 C C . VAL A 1 270 ? 16.895 64.590 30.547 1.00 38.30 270 VAL A C 1
ATOM 1804 O O . VAL A 1 270 ? 15.694 64.706 30.783 1.00 38.87 270 VAL A O 1
ATOM 1808 N N . LYS A 1 271 ? 17.556 65.442 29.770 1.00 39.34 271 LYS A N 1
ATOM 1809 C CA . LYS A 1 271 ? 16.885 66.599 29.178 1.00 41.24 271 LYS A CA 1
ATOM 1810 C C . LYS A 1 271 ? 15.660 66.170 28.385 1.00 40.67 271 LYS A C 1
ATOM 1811 O O . LYS A 1 271 ? 14.622 66.829 28.422 1.00 41.69 271 LYS A O 1
ATOM 1817 N N . ALA A 1 272 ? 15.783 65.055 27.672 1.00 39.94 272 ALA A N 1
ATOM 1818 C CA . ALA A 1 272 ? 14.682 64.550 26.864 1.00 38.47 272 ALA A CA 1
ATOM 1819 C C . ALA A 1 272 ? 13.479 64.119 27.704 1.00 36.80 272 ALA A C 1
ATOM 1820 O O . ALA A 1 272 ? 12.342 64.466 27.392 1.00 37.29 272 ALA A O 1
ATOM 1822 N N . LEU A 1 273 ? 13.722 63.361 28.765 1.00 35.89 273 LEU A N 1
ATOM 1823 C CA . LEU A 1 273 ? 12.629 62.903 29.616 1.00 34.97 273 LEU A CA 1
ATOM 1824 C C . LEU A 1 273 ? 11.973 64.079 30.329 1.00 34.89 273 LEU A C 1
ATOM 1825 O O . LEU A 1 273 ? 10.747 64.143 30.441 1.00 33.13 273 LEU A O 1
ATOM 1830 N N . ARG A 1 274 ? 12.791 65.013 30.805 1.00 35.94 274 ARG A N 1
ATOM 1831 C CA . ARG A 1 274 ? 12.261 66.179 31.499 1.00 38.43 274 ARG A CA 1
ATOM 1832 C C . ARG A 1 274 ? 11.361 67.037 30.619 1.00 38.40 274 ARG A C 1
ATOM 1833 O O . ARG A 1 274 ? 10.298 67.457 31.058 1.00 38.84 274 ARG A O 1
ATOM 1841 N N . GLU A 1 275 ? 11.766 67.292 29.380 1.00 39.88 275 GLU A N 1
ATOM 1842 C CA . GLU A 1 275 ? 10.922 68.096 28.501 1.00 42.43 275 GLU A CA 1
ATOM 1843 C C . GLU A 1 275 ? 9.647 67.344 28.126 1.00 42.77 275 GLU A C 1
ATOM 1844 O O . GLU A 1 275 ? 8.745 67.901 27.497 1.00 43.69 275 GLU A O 1
ATOM 1850 N N . ALA A 1 276 ? 9.569 66.078 28.529 1.00 42.39 276 ALA A N 1
ATOM 1851 C CA . ALA A 1 276 ? 8.395 65.260 28.245 1.00 41.07 276 ALA A CA 1
ATOM 1852 C C . ALA A 1 276 ? 7.451 65.281 29.446 1.00 40.74 276 ALA A C 1
ATOM 1853 O O . ALA A 1 276 ? 6.326 64.790 29.375 1.00 40.17 276 ALA A O 1
ATOM 1855 N N . GLY A 1 277 ? 7.919 65.855 30.550 1.00 40.45 277 GLY A N 1
ATOM 1856 C CA . GLY A 1 277 ? 7.098 65.936 31.743 1.00 40.42 277 GLY A CA 1
ATOM 1857 C C . GLY A 1 277 ? 7.406 64.844 32.743 1.00 40.19 277 GLY A C 1
ATOM 1858 O O . GLY A 1 277 ? 6.597 64.542 33.615 1.00 40.32 277 GLY A O 1
ATOM 1859 N N . VAL A 1 278 ? 8.585 64.247 32.620 1.00 41.00 278 VAL A N 1
ATOM 1860 C CA . VAL A 1 278 ? 8.990 63.179 33.524 1.00 39.73 278 VAL A CA 1
ATOM 1861 C C . VAL A 1 278 ? 9.832 63.719 34.671 1.00 40.45 278 VAL A C 1
ATOM 1862 O O . VAL A 1 278 ? 10.746 64.518 34.455 1.00 39.71 278 VAL A O 1
ATOM 1866 N N . GLU A 1 279 ? 9.516 63.275 35.885 1.00 40.55 279 GLU A N 1
ATOM 1867 C CA . GLU A 1 279 ? 10.259 63.679 37.071 1.00 41.51 279 GLU A CA 1
ATOM 1868 C C . GLU A 1 279 ? 11.517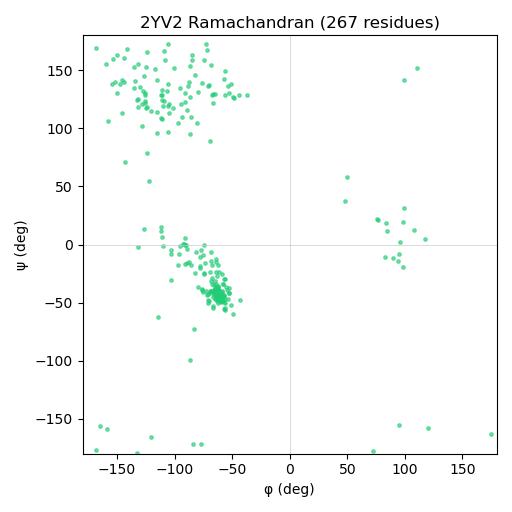 62.824 37.130 1.00 41.56 279 GLU A C 1
ATOM 1869 O O . GLU A 1 279 ? 11.460 61.639 37.468 1.00 41.10 279 GLU A O 1
ATOM 1875 N N . VAL A 1 280 ? 12.653 63.417 36.791 1.00 40.21 280 VAL A N 1
ATOM 1876 C CA . VAL A 1 280 ? 13.905 62.683 36.815 1.00 40.46 280 VAL A CA 1
ATOM 1877 C C . VAL A 1 280 ? 14.577 62.816 38.176 1.00 41.87 280 VAL A C 1
ATOM 1878 O O . VAL A 1 280 ? 14.720 63.920 38.702 1.00 41.91 280 VAL A O 1
ATOM 1882 N N . ALA A 1 281 ? 14.974 61.682 38.747 1.00 41.23 281 ALA A N 1
ATOM 1883 C CA . ALA A 1 281 ? 15.631 61.672 40.043 1.00 42.29 281 ALA A CA 1
ATOM 1884 C C . ALA A 1 281 ? 17.137 61.849 39.871 1.00 43.13 281 ALA A C 1
ATOM 1885 O O . ALA A 1 281 ? 17.741 61.291 38.952 1.00 41.82 281 ALA A O 1
ATOM 1887 N N . GLU A 1 282 ? 17.737 62.638 40.756 1.00 44.03 282 GLU A N 1
ATOM 1888 C CA . GLU A 1 282 ? 19.173 62.880 40.701 1.00 44.21 282 GLU A CA 1
ATOM 1889 C C . GLU A 1 282 ? 19.880 61.650 41.248 1.00 42.89 282 GLU A C 1
ATOM 1890 O O . GLU A 1 282 ? 20.930 61.246 40.749 1.00 42.87 282 GLU A O 1
ATOM 1896 N N . THR A 1 283 ? 19.293 61.059 42.282 1.00 41.44 283 THR A N 1
ATOM 1897 C CA . THR A 1 283 ? 19.858 59.869 42.901 1.00 42.36 283 THR A CA 1
ATOM 1898 C C . THR A 1 283 ? 18.772 58.814 43.081 1.00 41.74 283 THR A C 1
ATOM 1899 O O . THR A 1 283 ? 17.586 59.141 43.149 1.00 42.53 283 THR A O 1
ATOM 1903 N N . PRO A 1 284 ? 19.161 57.531 43.147 1.00 40.24 284 PRO A N 1
ATOM 1904 C CA . PRO A 1 284 ? 18.164 56.472 43.325 1.00 39.42 284 PRO A CA 1
ATOM 1905 C C . PRO A 1 284 ? 17.352 56.688 44.598 1.00 38.76 284 PRO A C 1
ATOM 1906 O O . PRO A 1 284 ? 16.160 56.381 44.649 1.00 37.61 284 PRO A O 1
ATOM 1910 N N . PHE A 1 285 ? 18.009 57.233 45.618 1.00 38.19 285 PHE A N 1
ATOM 1911 C CA . PHE A 1 285 ? 17.378 57.493 46.910 1.00 36.57 285 PHE A CA 1
ATOM 1912 C C . PHE A 1 285 ? 16.258 58.523 46.824 1.00 35.74 285 PHE A C 1
ATOM 1913 O O . PHE A 1 285 ? 15.461 58.655 47.748 1.00 34.19 285 PHE A O 1
ATOM 1921 N N . GLU A 1 286 ? 16.202 59.256 45.717 1.00 35.92 286 GLU A N 1
ATOM 1922 C CA . GLU A 1 286 ? 15.170 60.272 45.527 1.00 35.83 286 GLU A CA 1
ATOM 1923 C C . GLU A 1 286 ? 13.905 59.728 44.873 1.00 34.68 286 GLU A C 1
ATOM 1924 O O . GLU A 1 286 ? 12.850 60.376 44.899 1.00 34.61 286 GLU A O 1
ATOM 1930 N N . VAL A 1 287 ? 14.013 58.548 44.274 1.00 31.47 287 VAL A N 1
ATOM 1931 C CA . VAL A 1 287 ? 12.881 57.952 43.585 1.00 29.79 287 VAL A CA 1
ATOM 1932 C C . VAL A 1 287 ? 11.640 57.727 44.435 1.00 29.17 287 VAL A C 1
ATOM 1933 O O . VAL A 1 287 ? 10.542 58.084 44.024 1.00 29.58 287 VAL A O 1
ATOM 1937 N N . PRO A 1 288 ? 11.794 57.138 45.631 1.00 28.15 288 PRO A N 1
ATOM 1938 C CA . PRO A 1 288 ? 10.617 56.902 46.473 1.00 29.63 288 PRO A CA 1
ATOM 1939 C C . PRO A 1 288 ? 9.770 58.146 46.733 1.00 31.69 288 PRO A C 1
ATOM 1940 O O . PRO A 1 288 ? 8.543 58.104 46.594 1.00 32.09 288 PRO A O 1
ATOM 1944 N N . GLU A 1 289 ? 10.411 59.256 47.095 1.00 32.46 289 GLU A N 1
ATOM 1945 C CA . GLU A 1 289 ? 9.660 60.479 47.358 1.00 32.80 289 GLU A CA 1
ATOM 1946 C C . GLU A 1 289 ? 9.025 61.039 46.097 1.00 31.29 289 GLU A C 1
ATOM 1947 O O . GLU A 1 289 ? 7.941 61.611 46.149 1.00 29.91 289 GLU A O 1
ATOM 1953 N N . LEU A 1 290 ? 9.698 60.880 44.963 1.00 31.05 290 LEU A N 1
ATOM 1954 C CA . LEU A 1 290 ? 9.137 61.355 43.704 1.00 31.16 290 LEU A CA 1
ATOM 1955 C C . LEU A 1 290 ? 7.870 60.555 43.391 1.00 31.96 290 LEU A C 1
ATOM 1956 O O . LEU A 1 290 ? 6.887 61.103 42.884 1.00 30.55 290 LEU A O 1
ATOM 1961 N N . VAL A 1 291 ? 7.898 59.259 43.709 1.00 31.45 291 VAL A N 1
ATOM 1962 C CA . VAL A 1 291 ? 6.751 58.389 43.477 1.00 31.98 291 VAL A CA 1
ATOM 1963 C C . VAL A 1 291 ? 5.609 58.700 44.447 1.00 34.24 291 VAL A C 1
ATOM 1964 O O . VAL A 1 291 ? 4.449 58.825 44.038 1.00 31.68 291 VAL A O 1
ATOM 1968 N N . ARG A 1 292 ? 5.940 58.815 45.732 1.00 36.88 292 ARG A N 1
ATOM 1969 C CA . ARG A 1 292 ? 4.934 59.089 46.754 1.00 40.77 292 ARG A CA 1
ATOM 1970 C C . ARG A 1 292 ? 4.089 60.316 46.415 1.00 41.89 292 ARG A C 1
ATOM 1971 O O . ARG A 1 292 ? 2.869 60.313 46.605 1.00 40.69 292 ARG A O 1
ATOM 1979 N N . LYS A 1 293 ? 4.733 61.363 45.911 1.00 43.04 293 LYS A N 1
ATOM 1980 C CA . LYS A 1 293 ? 4.010 62.573 45.546 1.00 46.80 293 LYS A CA 1
ATOM 1981 C C . LYS A 1 293 ? 3.145 62.347 44.313 1.00 47.16 293 LYS A C 1
ATOM 1982 O O . LYS A 1 293 ? 1.966 62.699 44.303 1.00 48.67 293 LYS A O 1
ATOM 1988 N N . ALA A 1 294 ? 3.730 61.757 43.276 1.00 46.8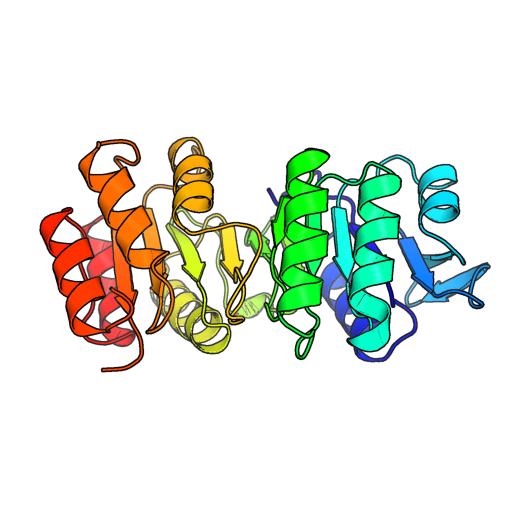1 294 ALA A N 1
ATOM 1989 C CA . ALA A 1 294 ? 2.990 61.499 42.050 1.00 47.16 294 ALA A CA 1
ATOM 1990 C C . ALA A 1 294 ? 1.742 60.674 42.348 1.00 48.24 294 ALA A C 1
ATOM 1991 O O . ALA A 1 294 ? 0.733 60.784 41.651 1.00 49.00 294 ALA A O 1
ATOM 1993 N N . LEU A 1 295 ? 1.808 59.852 43.390 1.00 48.24 295 LEU A N 1
ATOM 1994 C CA . LEU A 1 295 ? 0.668 59.026 43.767 1.00 48.90 295 LEU A CA 1
ATOM 1995 C C . LEU A 1 295 ? -0.362 59.818 44.574 1.00 50.02 295 LEU A C 1
ATOM 1996 O O . LEU A 1 295 ? -1.572 59.565 44.380 1.00 50.50 295 LEU A O 1
#

Secondary structure (DSSP, 8-state):
--STT-EEEEETTTSHHHHHHHHHHHHHT-EEEEEE-TT-TT-EETTEEEESSHHHHHHH-TT--EEEE---GGGHHHHHHHHHHTT-SEEEE------HHHHHHHHHHHHHHT-EEE-SSS-EEEETTTEEEES--GGG--EEEEEEEES-HHHHHHHHHHHHHTT--EEEEEE--SSSS-SS-HHHHHHHHHT-TT-SEEEEEE-SSSSHHHHHHHHHHTTS--S-EEEEES----SHHHHHHHHHTTT-EEESSGGGHHHHHHHH-